Protein AF-A0A5Q2VX38-F1 (afdb_monomer_lite)

Structure (mmCIF, N/CA/C/O backbone):
data_AF-A0A5Q2VX38-F1
#
_entry.id   AF-A0A5Q2VX38-F1
#
loop_
_atom_site.group_PDB
_atom_site.id
_atom_site.type_symbol
_atom_site.label_atom_id
_atom_site.label_alt_id
_atom_site.label_comp_id
_atom_site.label_asym_id
_atom_site.label_entity_id
_atom_site.label_seq_id
_atom_site.pdbx_PDB_ins_code
_atom_site.Cartn_x
_atom_site.Cartn_y
_atom_site.Cartn_z
_atom_site.occupancy
_atom_site.B_iso_or_equiv
_atom_site.auth_seq_id
_atom_site.auth_comp_id
_atom_site.auth_asym_id
_atom_site.auth_atom_id
_atom_site.pdbx_PDB_model_num
ATOM 1 N N . MET A 1 1 ? -49.882 -18.100 49.755 1.00 46.06 1 MET A N 1
ATOM 2 C CA . MET A 1 1 ? -49.639 -18.342 48.319 1.00 46.06 1 MET A CA 1
ATOM 3 C C . MET A 1 1 ? -48.394 -17.554 47.972 1.00 46.06 1 MET A C 1
ATOM 5 O O . MET A 1 1 ? -48.404 -16.359 48.223 1.00 46.06 1 MET A O 1
ATOM 9 N N . ALA A 1 2 ? -47.308 -18.216 47.574 1.00 47.03 2 ALA A N 1
ATOM 10 C CA . ALA A 1 2 ? -46.098 -17.517 47.148 1.00 47.03 2 ALA A CA 1
ATOM 11 C C . ALA A 1 2 ? -46.371 -16.898 45.771 1.00 47.03 2 ALA A C 1
ATOM 13 O O . ALA A 1 2 ? -46.884 -17.598 44.899 1.00 47.03 2 ALA A O 1
ATOM 14 N N . GLU A 1 3 ? -46.112 -15.601 45.607 1.00 56.12 3 GLU A N 1
ATOM 15 C CA . GLU A 1 3 ? -46.089 -14.981 44.282 1.00 56.12 3 GLU A CA 1
ATOM 16 C C . GLU A 1 3 ? -44.959 -15.626 43.482 1.00 56.12 3 GLU A C 1
ATOM 18 O O . GLU A 1 3 ? -43.816 -15.694 43.935 1.00 56.12 3 GLU A O 1
ATOM 23 N N . GLU A 1 4 ? -45.305 -16.171 42.322 1.00 65.94 4 GLU A N 1
ATOM 24 C CA . GLU A 1 4 ? -44.346 -16.721 41.377 1.00 65.94 4 GLU A CA 1
ATOM 25 C C . GLU A 1 4 ? -43.552 -15.544 40.794 1.00 65.94 4 GLU A C 1
ATOM 27 O O . GLU A 1 4 ? -44.109 -14.668 40.129 1.00 65.94 4 GLU A O 1
ATOM 32 N N . VAL A 1 5 ? -42.267 -15.468 41.145 1.00 62.28 5 VAL A N 1
ATOM 33 C CA . VAL A 1 5 ? -41.360 -14.417 40.673 1.00 62.28 5 VAL A CA 1
ATOM 34 C C . VAL A 1 5 ? -41.041 -14.697 39.209 1.00 62.28 5 VAL A C 1
ATOM 36 O O . VAL A 1 5 ? -40.343 -15.661 38.886 1.00 62.28 5 VAL A O 1
ATOM 39 N N . ASP A 1 6 ? -41.587 -13.858 38.333 1.00 85.25 6 ASP A N 1
ATOM 40 C CA . ASP A 1 6 ? -41.381 -13.912 36.888 1.00 85.25 6 ASP A CA 1
ATOM 41 C C . ASP A 1 6 ? -39.951 -13.447 36.576 1.00 85.25 6 ASP A C 1
ATOM 43 O O . ASP A 1 6 ? -39.616 -12.269 36.725 1.00 85.25 6 ASP A O 1
ATOM 47 N N . HIS A 1 7 ? -39.092 -14.390 36.204 1.00 89.25 7 HIS A N 1
ATOM 48 C CA . HIS A 1 7 ? -37.698 -14.155 35.846 1.00 89.25 7 HIS A CA 1
ATOM 49 C C . HIS A 1 7 ? -37.425 -14.755 34.472 1.00 89.25 7 HIS A C 1
ATOM 51 O O . HIS A 1 7 ? -38.034 -15.751 34.090 1.00 89.25 7 HIS A O 1
ATOM 57 N N . PHE A 1 8 ? -36.482 -14.159 33.752 1.00 90.50 8 PHE A N 1
ATOM 58 C CA . PHE A 1 8 ? -35.957 -14.711 32.507 1.00 90.50 8 PHE A CA 1
ATOM 59 C C . PHE A 1 8 ? -34.434 -14.631 32.511 1.00 90.50 8 PHE A C 1
ATOM 61 O O . PHE A 1 8 ? -33.848 -13.751 33.150 1.00 90.50 8 PHE A O 1
ATOM 68 N N . ASP A 1 9 ? -33.785 -15.529 31.780 1.00 93.69 9 ASP A N 1
ATOM 69 C CA . ASP A 1 9 ? -32.334 -15.536 31.648 1.00 93.69 9 ASP A CA 1
ATOM 70 C C . ASP A 1 9 ? -31.903 -14.602 30.520 1.00 93.69 9 ASP A C 1
ATOM 72 O O . ASP A 1 9 ? -32.180 -14.829 29.342 1.00 93.69 9 ASP A O 1
ATOM 76 N N . LEU A 1 10 ? -31.170 -13.545 30.863 1.00 94.88 10 LEU A N 1
ATOM 77 C CA . LEU A 1 10 ? -30.567 -12.652 29.882 1.00 94.88 10 LEU A CA 1
ATOM 78 C C . LEU A 1 10 ? -29.141 -13.109 29.582 1.00 94.88 10 LEU A C 1
ATOM 80 O O . LEU A 1 10 ? -28.303 -13.180 30.479 1.00 94.88 10 LEU A O 1
ATOM 84 N N . GLY A 1 11 ? -28.841 -13.352 28.309 1.00 95.88 11 GLY A N 1
ATOM 85 C CA . GLY A 1 11 ? -27.494 -13.598 27.804 1.00 95.88 11 GLY A CA 1
ATOM 86 C C . GLY A 1 11 ? -26.983 -12.428 26.966 1.00 95.88 11 GLY A C 1
ATOM 87 O O . GLY A 1 11 ? -27.667 -11.958 26.063 1.00 95.88 11 GLY A O 1
ATOM 88 N N . ILE A 1 12 ? -25.755 -11.977 27.212 1.00 95.62 12 ILE A N 1
ATOM 89 C CA . ILE A 1 12 ? -25.047 -10.992 26.388 1.00 95.62 12 ILE A CA 1
ATOM 90 C C . ILE A 1 12 ? -23.713 -11.597 25.961 1.00 95.62 12 ILE A C 1
ATOM 92 O O . ILE A 1 12 ? -22.905 -11.997 26.798 1.00 95.62 12 ILE A O 1
ATOM 96 N N . THR A 1 13 ? -23.467 -11.660 24.655 1.00 96.19 13 THR A N 1
ATOM 97 C CA . THR A 1 13 ? -22.220 -12.186 24.087 1.00 96.19 13 THR A CA 1
ATOM 98 C C . THR A 1 13 ? -21.555 -11.139 23.206 1.00 96.19 13 THR A C 1
ATOM 100 O O . THR A 1 13 ? -22.083 -10.787 22.157 1.00 96.19 13 THR A O 1
ATOM 103 N N . ALA A 1 14 ? -20.371 -10.672 23.589 1.00 94.50 14 ALA A N 1
ATOM 104 C CA . ALA A 1 14 ? -19.530 -9.817 22.759 1.00 94.50 14 ALA A CA 1
ATOM 105 C C . ALA A 1 14 ? -18.495 -10.655 21.994 1.00 94.50 14 ALA A C 1
ATOM 107 O O . ALA A 1 14 ? -17.886 -11.570 22.558 1.00 94.50 14 ALA A O 1
ATOM 108 N N . ARG A 1 15 ? -18.277 -10.342 20.713 1.00 95.19 15 ARG A N 1
ATOM 109 C CA . ARG A 1 15 ? -17.316 -11.029 19.839 1.00 95.19 15 ARG A CA 1
ATOM 110 C C . ARG A 1 15 ? -16.405 -10.028 19.139 1.00 95.19 15 ARG A C 1
ATOM 112 O O . ARG A 1 15 ? -16.873 -9.020 18.607 1.00 95.19 15 ARG A O 1
ATOM 119 N N . ALA A 1 16 ? -15.118 -10.358 19.106 1.00 92.00 16 ALA A N 1
ATOM 120 C CA . ALA A 1 16 ? -14.126 -9.650 18.311 1.00 92.00 16 ALA A CA 1
ATOM 121 C C . ALA A 1 16 ? -14.224 -9.993 16.814 1.00 92.00 16 ALA A C 1
ATOM 123 O O . ALA A 1 16 ? -14.734 -11.069 16.463 1.00 92.00 16 ALA A O 1
ATOM 124 N N . PRO A 1 17 ? -13.635 -9.159 15.936 1.00 86.75 17 PRO A N 1
ATOM 125 C CA . PRO A 1 17 ? -13.378 -9.511 14.550 1.00 86.75 17 PRO A CA 1
ATOM 126 C C . PRO A 1 17 ? -12.636 -10.846 14.463 1.00 86.75 17 PRO A C 1
ATOM 128 O O . PRO A 1 17 ? -11.786 -11.162 15.300 1.00 86.75 17 PRO A O 1
ATOM 131 N N . ASN A 1 18 ? -12.979 -11.648 13.455 1.00 80.81 18 ASN A N 1
ATOM 132 C CA . ASN A 1 18 ? -12.372 -12.957 13.183 1.00 80.81 18 ASN A CA 1
ATOM 133 C C . ASN A 1 18 ? -12.461 -13.966 14.346 1.00 80.81 18 ASN A C 1
ATOM 135 O O . ASN A 1 18 ? -11.775 -14.983 14.335 1.00 80.81 18 ASN A O 1
ATOM 139 N N . GLY A 1 19 ? -13.301 -13.701 15.354 1.00 82.69 19 GLY A N 1
ATOM 140 C CA . GLY A 1 19 ? -13.456 -14.571 16.517 1.00 82.69 19 GLY A CA 1
ATOM 141 C C . GLY A 1 19 ? -12.260 -14.572 17.471 1.00 82.69 19 GLY A C 1
ATOM 142 O O . GLY A 1 19 ? -12.146 -15.505 18.260 1.00 82.69 19 GLY A O 1
ATOM 143 N N . ALA A 1 20 ? -11.394 -13.548 17.425 1.00 76.19 20 ALA A N 1
ATOM 144 C CA . ALA A 1 20 ? -10.180 -13.473 18.249 1.00 76.19 20 ALA A CA 1
ATOM 145 C C . ALA A 1 20 ? -10.456 -13.621 19.756 1.00 76.19 20 ALA A C 1
ATOM 147 O O . ALA A 1 20 ? -9.660 -14.205 20.486 1.00 76.19 20 ALA A O 1
ATOM 148 N N . TRP A 1 21 ? -11.605 -13.129 20.219 1.00 88.50 21 TRP A N 1
ATOM 149 C CA . TRP A 1 21 ? -12.127 -13.424 21.545 1.00 88.50 21 TRP A CA 1
ATOM 150 C C . TRP A 1 21 ? -13.655 -13.415 21.549 1.00 88.50 21 TRP A C 1
ATOM 152 O O . TRP A 1 21 ? -14.313 -12.833 20.677 1.00 88.50 21 TRP A O 1
ATOM 162 N N . ARG A 1 22 ? -14.215 -14.065 22.572 1.00 92.31 22 ARG A N 1
ATOM 163 C CA . ARG A 1 22 ? -15.639 -14.061 22.904 1.00 92.31 22 ARG A CA 1
ATOM 164 C C . ARG A 1 22 ? -15.788 -13.864 24.408 1.00 92.31 22 ARG A C 1
ATOM 166 O O . ARG A 1 22 ? -15.210 -14.626 25.176 1.00 92.31 22 ARG A O 1
ATOM 173 N N . ILE A 1 23 ? -16.578 -12.875 24.810 1.00 92.06 23 ILE A N 1
ATOM 174 C CA . ILE A 1 23 ? -16.955 -12.651 26.208 1.00 92.06 23 ILE A CA 1
ATOM 175 C C . ILE A 1 23 ? -18.454 -12.886 26.316 1.00 92.06 23 ILE A C 1
ATOM 177 O O . ILE A 1 23 ? -19.218 -12.329 25.532 1.00 92.06 23 ILE A O 1
ATOM 181 N N . GLN A 1 24 ? -18.866 -13.719 27.265 1.00 94.25 24 GLN A N 1
ATOM 182 C CA . GLN A 1 24 ? -20.265 -14.052 27.495 1.00 94.25 24 GLN A CA 1
ATOM 183 C C . GLN A 1 24 ? -20.610 -13.797 28.958 1.00 94.25 24 GLN A C 1
ATOM 185 O O . GLN A 1 24 ? -19.898 -14.244 29.855 1.00 94.25 24 GLN A O 1
ATOM 190 N N . VAL A 1 25 ? -21.706 -13.079 29.178 1.00 92.50 25 VAL A N 1
ATOM 191 C CA . VAL A 1 25 ? -22.299 -12.838 30.491 1.00 92.50 25 VAL A CA 1
ATOM 192 C C . VAL A 1 25 ? -23.744 -13.299 30.419 1.00 92.50 25 VAL A C 1
ATOM 194 O O . VAL A 1 25 ? -24.445 -12.966 29.466 1.00 92.50 25 VAL A O 1
ATOM 197 N N . SER A 1 26 ? -24.187 -14.069 31.403 1.00 93.94 26 SER A N 1
ATOM 198 C CA . SER A 1 26 ? -25.583 -14.474 31.516 1.00 93.94 26 SER A CA 1
ATOM 199 C C . SER A 1 26 ? -26.035 -14.462 32.964 1.00 93.94 26 SER A C 1
ATOM 201 O O . SER A 1 26 ? -25.237 -14.744 33.860 1.00 93.94 26 SER A O 1
ATOM 203 N N . GLY A 1 27 ? -27.309 -14.165 33.186 1.00 91.81 27 GLY A N 1
ATOM 204 C CA . GLY A 1 27 ? -27.914 -14.260 34.505 1.00 91.81 27 GLY A CA 1
ATOM 205 C C . GLY A 1 27 ? -29.405 -13.934 34.493 1.00 91.81 27 GLY A C 1
ATOM 206 O O . GLY A 1 27 ? -29.898 -13.360 33.515 1.00 91.81 27 GLY A O 1
ATOM 207 N N . PRO A 1 28 ? -30.103 -14.271 35.587 1.00 93.31 28 PRO A N 1
ATOM 208 C CA . PRO A 1 28 ? -31.524 -14.008 35.711 1.00 93.31 28 PRO A CA 1
ATOM 209 C C . PRO A 1 28 ? -31.776 -12.502 35.834 1.00 93.31 28 PRO A C 1
ATOM 211 O O . PRO A 1 28 ? -31.088 -11.798 36.580 1.00 93.31 28 PRO A O 1
ATOM 214 N N . ILE A 1 29 ? -32.785 -12.013 35.118 1.00 91.38 29 ILE A N 1
ATOM 215 C CA . ILE A 1 29 ? -33.336 -10.666 35.259 1.00 91.38 29 ILE A CA 1
ATOM 216 C C . ILE A 1 29 ? -34.711 -10.789 35.904 1.00 91.38 29 ILE A C 1
ATOM 218 O O . ILE A 1 29 ? -35.559 -11.559 35.452 1.00 91.38 29 ILE A O 1
ATOM 222 N N . ASP A 1 30 ? -34.930 -9.990 36.942 1.00 87.94 30 ASP A N 1
ATOM 223 C CA . ASP A 1 30 ? -36.244 -9.829 37.547 1.00 87.94 30 ASP A CA 1
ATOM 224 C C . ASP A 1 30 ? -37.151 -9.007 36.614 1.00 87.94 30 ASP A C 1
ATOM 226 O O . ASP A 1 30 ? -36.821 -7.875 36.242 1.00 87.94 30 ASP A O 1
ATOM 230 N N . ALA A 1 31 ? -38.289 -9.578 36.216 1.00 82.75 31 ALA A N 1
ATOM 231 C CA . ALA A 1 31 ? -39.276 -8.891 35.392 1.00 82.75 31 ALA A CA 1
ATOM 232 C C . ALA A 1 31 ? -40.268 -8.044 36.215 1.00 82.75 31 ALA A C 1
ATOM 234 O O . ALA A 1 31 ? -41.139 -7.376 35.635 1.00 82.75 31 ALA A O 1
ATOM 235 N N . HIS A 1 32 ? -40.161 -8.034 37.550 1.00 78.88 32 HIS A N 1
ATOM 236 C CA . HIS A 1 32 ? -40.998 -7.214 38.418 1.00 78.88 32 HIS A CA 1
ATOM 237 C C . HIS A 1 32 ? -40.821 -5.717 38.113 1.00 78.88 32 HIS A C 1
ATOM 239 O O . HIS A 1 32 ? -39.723 -5.170 38.058 1.00 78.88 32 HIS A O 1
ATOM 245 N N . GLY A 1 33 ? -41.945 -5.029 37.888 1.00 72.56 33 GLY A N 1
ATOM 246 C CA . GLY A 1 33 ? -41.966 -3.611 37.508 1.00 72.56 33 GLY A CA 1
ATOM 24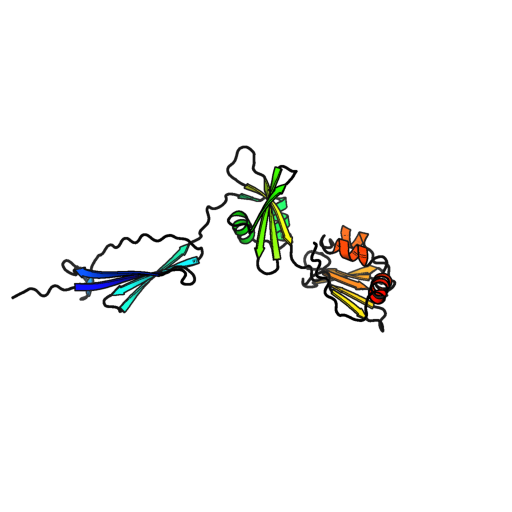7 C C . GLY A 1 33 ? -41.887 -3.343 36.000 1.00 72.56 33 GLY A C 1
ATOM 248 O O . GLY A 1 33 ? -41.939 -2.180 35.591 1.00 72.56 33 GLY A O 1
ATOM 249 N N . GLY A 1 34 ? -41.825 -4.386 35.164 1.00 77.50 34 GLY A N 1
ATOM 250 C CA . GLY A 1 34 ? -41.951 -4.251 33.714 1.00 77.50 34 GLY A CA 1
ATOM 251 C C . GLY A 1 34 ? -43.290 -3.625 33.308 1.00 77.50 34 GLY A C 1
ATOM 252 O O . GLY A 1 34 ? -44.352 -3.981 33.824 1.00 77.50 34 GLY A O 1
ATOM 253 N N . ARG A 1 35 ? -43.261 -2.682 32.363 1.00 78.25 35 ARG A N 1
ATOM 254 C CA . ARG A 1 35 ? -44.485 -2.069 31.827 1.00 78.25 35 ARG A CA 1
ATOM 255 C C . ARG A 1 35 ? -45.078 -2.966 30.754 1.00 78.25 35 ARG A C 1
ATOM 257 O O . ARG A 1 35 ? -44.370 -3.410 29.856 1.00 78.25 35 ARG A O 1
ATOM 264 N N . VAL A 1 36 ? -46.381 -3.206 30.823 1.00 80.44 36 VAL A N 1
ATOM 265 C CA . VAL A 1 36 ? -47.087 -3.968 29.791 1.00 80.44 36 VAL A CA 1
ATOM 266 C C . VAL A 1 36 ? -47.435 -3.039 28.628 1.00 80.44 36 VAL A C 1
ATOM 268 O O . VAL A 1 36 ? -48.072 -2.008 28.829 1.00 80.44 36 VAL A O 1
ATOM 271 N N . TYR A 1 37 ? -47.023 -3.417 27.422 1.00 75.94 37 TYR A N 1
ATOM 272 C CA . TYR A 1 37 ? -47.337 -2.750 26.160 1.00 75.94 37 TYR A CA 1
ATOM 273 C C . TYR A 1 37 ? -47.820 -3.810 25.166 1.00 75.94 37 TYR A C 1
ATOM 275 O O . TYR A 1 37 ? -47.125 -4.798 24.942 1.00 75.94 37 TYR A O 1
ATOM 283 N N . ASP A 1 38 ? -49.018 -3.640 24.602 1.00 82.94 38 ASP A N 1
ATOM 284 C CA . ASP A 1 38 ? -49.622 -4.566 23.625 1.00 82.94 38 ASP A CA 1
ATOM 285 C C . ASP A 1 38 ? -49.600 -6.047 24.054 1.00 82.94 38 ASP A C 1
ATOM 287 O O . ASP A 1 38 ? -49.275 -6.947 23.281 1.00 82.94 38 ASP A O 1
ATOM 291 N N . GLY A 1 39 ? -49.904 -6.309 25.330 1.00 84.19 39 GLY A N 1
ATOM 292 C CA . GLY A 1 39 ? -49.909 -7.665 25.893 1.00 84.19 39 GLY A CA 1
ATOM 293 C C . GLY A 1 39 ? -48.519 -8.283 26.092 1.00 84.19 39 GLY A C 1
ATOM 294 O O . GLY A 1 39 ? -48.425 -9.429 26.519 1.00 84.19 39 GLY A O 1
ATOM 295 N N . ARG A 1 40 ? -47.439 -7.537 25.827 1.00 78.81 40 ARG A N 1
ATOM 296 C CA . ARG A 1 40 ? -46.053 -7.934 26.104 1.00 78.81 40 ARG A CA 1
ATOM 297 C C . ARG A 1 40 ? -45.510 -7.154 27.295 1.00 78.81 40 ARG A C 1
ATOM 299 O O . ARG A 1 40 ? -45.794 -5.968 27.454 1.00 78.81 40 ARG A O 1
ATOM 306 N N . ARG A 1 41 ? -44.711 -7.803 28.141 1.00 80.81 41 ARG A N 1
ATOM 307 C CA . ARG A 1 41 ? -44.037 -7.148 29.269 1.00 80.81 41 ARG A CA 1
ATOM 308 C C . ARG A 1 41 ? -42.697 -6.584 28.794 1.00 80.81 41 ARG A C 1
ATOM 310 O O . ARG A 1 41 ? -41.827 -7.324 28.356 1.00 80.81 41 ARG A O 1
ATOM 317 N N . GLY A 1 42 ? -42.550 -5.265 28.852 1.00 82.88 42 GLY A N 1
ATOM 318 C CA . GLY A 1 42 ? -41.301 -4.567 28.578 1.00 82.88 42 GLY A CA 1
ATOM 319 C C . GLY A 1 42 ? -40.500 -4.392 29.861 1.00 82.88 42 GLY A C 1
ATOM 320 O O . GLY A 1 42 ? -40.956 -3.721 30.789 1.00 82.88 42 GLY A O 1
ATOM 321 N N . VAL A 1 43 ? -39.304 -4.970 29.901 1.00 85.56 43 VAL A N 1
ATOM 322 C CA . VAL A 1 43 ? -38.360 -4.835 31.016 1.00 85.56 43 VAL A CA 1
ATOM 323 C C . VAL A 1 43 ? -37.191 -3.973 30.559 1.00 85.56 43 VAL A C 1
ATOM 325 O O . VAL A 1 43 ? -36.599 -4.217 29.507 1.00 85.56 43 VAL A O 1
ATOM 328 N N . LEU A 1 44 ? -36.882 -2.935 31.336 1.00 86.06 44 LEU A N 1
ATOM 329 C CA . LEU A 1 44 ? -35.706 -2.104 31.117 1.00 86.06 44 LEU A CA 1
ATOM 330 C C . LEU A 1 44 ? -34.575 -2.641 31.989 1.00 86.06 44 LEU A C 1
ATOM 332 O O . LEU A 1 44 ? -34.712 -2.701 33.206 1.00 86.06 44 LEU A O 1
ATOM 336 N N . PHE A 1 45 ? -33.456 -2.985 31.368 1.00 86.44 45 PHE A N 1
ATOM 337 C CA . PHE A 1 45 ? -32.248 -3.400 32.068 1.00 86.44 45 PHE A CA 1
ATOM 338 C C . PHE A 1 45 ? -31.059 -2.558 31.604 1.00 86.44 45 PHE A C 1
ATOM 340 O O . PHE A 1 45 ? -31.075 -1.969 30.520 1.00 86.44 45 PHE A O 1
ATOM 347 N N . ALA A 1 46 ? -30.015 -2.521 32.426 1.00 85.94 46 ALA A N 1
ATOM 348 C CA . ALA A 1 46 ? -28.728 -1.947 32.072 1.00 85.94 46 ALA A CA 1
ATOM 349 C C . ALA A 1 46 ? -27.639 -2.977 32.367 1.00 85.94 46 ALA A C 1
ATOM 351 O O . ALA A 1 46 ? -27.582 -3.535 33.460 1.00 85.94 46 ALA A O 1
ATOM 352 N N . ALA A 1 47 ? -26.776 -3.219 31.388 1.00 83.81 47 ALA A N 1
ATOM 353 C CA . ALA A 1 47 ? -25.603 -4.061 31.540 1.00 83.81 47 ALA A CA 1
ATOM 354 C C . ALA A 1 47 ? -24.381 -3.267 31.084 1.00 83.81 47 ALA A C 1
ATOM 356 O O . ALA A 1 47 ? -24.402 -2.638 30.025 1.00 83.81 47 ALA A O 1
ATOM 357 N N . GLN A 1 48 ? -23.322 -3.297 31.888 1.00 86.62 48 GLN A N 1
ATOM 358 C CA . GLN A 1 48 ? -22.052 -2.672 31.552 1.00 86.62 48 GLN A CA 1
ATOM 359 C C . GLN A 1 48 ? -21.022 -3.765 31.284 1.00 86.62 48 GLN A C 1
ATOM 361 O O . GLN A 1 48 ? -20.760 -4.606 32.141 1.00 86.62 48 GLN A O 1
ATOM 366 N N . LEU A 1 49 ? -20.435 -3.736 30.090 1.00 84.25 49 LEU A N 1
ATOM 367 C CA . LEU A 1 49 ? -19.367 -4.640 29.690 1.00 84.25 49 LEU A CA 1
ATOM 368 C C . LEU A 1 49 ? -18.150 -3.817 29.274 1.00 84.25 49 LEU A C 1
ATOM 370 O O . LEU A 1 49 ? -18.252 -2.951 28.407 1.00 84.25 49 LEU A O 1
ATOM 374 N N . SER A 1 50 ? -17.001 -4.112 29.873 1.00 85.19 50 SER A N 1
ATOM 375 C CA . SER A 1 50 ? -15.719 -3.530 29.476 1.00 85.19 50 SER A CA 1
ATOM 376 C C . SER A 1 50 ? -14.984 -4.521 28.586 1.00 85.19 50 SER A C 1
ATOM 378 O O . SER A 1 50 ? -14.653 -5.621 29.026 1.00 85.19 50 SER A O 1
ATOM 380 N N . VAL A 1 51 ? -14.732 -4.137 27.336 1.00 84.56 51 VAL A N 1
ATOM 381 C CA . VAL A 1 51 ? -13.993 -4.957 26.370 1.00 84.56 51 VAL A CA 1
ATOM 382 C C . VAL A 1 51 ? -12.781 -4.194 25.855 1.00 84.56 51 VAL A C 1
ATOM 384 O O . VAL A 1 51 ? -12.871 -3.010 25.533 1.00 84.56 51 VAL A O 1
ATOM 387 N N . SER A 1 52 ? -11.638 -4.870 25.772 1.00 80.31 52 SER A N 1
ATOM 388 C CA . SER A 1 52 ? -10.449 -4.308 25.137 1.00 80.31 52 SER A CA 1
ATOM 389 C C . SER A 1 52 ? -10.587 -4.427 23.623 1.00 80.31 52 SER A C 1
ATOM 391 O O . SER A 1 52 ? -10.678 -5.525 23.073 1.00 80.31 52 SER A O 1
ATOM 393 N N . LEU A 1 53 ? -10.601 -3.283 22.950 1.00 84.19 53 LEU A N 1
ATOM 394 C CA . LEU A 1 53 ? -10.638 -3.199 21.498 1.00 84.19 53 LEU A CA 1
ATOM 395 C C . LEU A 1 53 ? -9.214 -3.350 20.956 1.00 84.19 53 LEU A C 1
ATOM 397 O O . LEU A 1 53 ? -8.466 -2.382 20.881 1.00 84.19 53 LEU A O 1
ATOM 401 N N . THR A 1 54 ? -8.816 -4.585 20.658 1.00 78.00 54 THR A N 1
ATOM 402 C CA . THR A 1 54 ? -7.423 -4.938 20.323 1.00 78.00 54 THR A CA 1
ATOM 403 C C . THR A 1 54 ? -7.173 -5.156 18.834 1.00 78.00 54 THR A C 1
ATOM 405 O O . THR A 1 54 ? -6.025 -5.317 18.431 1.00 78.00 54 THR A O 1
ATOM 408 N N . ALA A 1 55 ? -8.225 -5.177 18.018 1.00 75.69 55 ALA A N 1
ATOM 409 C CA . ALA A 1 55 ? -8.128 -5.365 16.576 1.00 75.69 55 ALA A CA 1
ATOM 410 C C . ALA A 1 55 ? -9.104 -4.459 15.822 1.00 75.69 55 ALA A C 1
ATOM 412 O O . ALA A 1 55 ? -10.232 -4.251 16.274 1.00 75.69 55 ALA A O 1
ATOM 413 N N . THR A 1 56 ? -8.693 -3.992 14.646 1.00 81.75 56 THR A N 1
ATOM 414 C CA . THR A 1 56 ? -9.577 -3.344 13.673 1.00 81.75 56 THR A CA 1
ATOM 415 C C . THR A 1 56 ? -10.561 -4.360 13.089 1.00 81.75 56 THR A C 1
ATOM 417 O O . THR A 1 56 ? -10.190 -5.496 12.789 1.00 81.75 56 THR A O 1
ATOM 420 N N . GLY A 1 57 ? -11.813 -3.948 12.903 1.00 83.94 57 GLY A N 1
ATOM 421 C CA . GLY A 1 57 ? -12.844 -4.721 12.216 1.00 83.94 57 GLY A CA 1
ATOM 422 C C . GLY A 1 57 ? -14.222 -4.619 12.866 1.00 83.94 57 GLY A C 1
ATOM 423 O O . GLY A 1 57 ? -14.463 -3.802 13.755 1.00 83.94 57 GLY A O 1
ATOM 424 N N . LEU A 1 58 ? -15.138 -5.475 12.412 1.00 88.38 58 LEU A N 1
ATOM 425 C CA . LEU A 1 58 ? -16.523 -5.513 12.876 1.00 88.38 58 LEU A CA 1
ATOM 426 C C . LEU A 1 58 ? -16.663 -6.312 14.181 1.00 88.38 58 LEU A C 1
ATOM 428 O O . LEU A 1 58 ? -16.467 -7.528 14.194 1.00 88.38 58 LEU A O 1
ATOM 432 N N . TYR A 1 59 ? -17.057 -5.635 15.256 1.00 93.44 59 TYR A N 1
ATOM 433 C CA . TYR A 1 59 ? -17.428 -6.245 16.532 1.00 93.44 59 TYR A CA 1
ATOM 434 C C . TYR A 1 59 ? -18.935 -6.477 16.583 1.00 93.44 59 TYR A C 1
ATOM 436 O O . TYR A 1 59 ? -19.723 -5.709 16.017 1.00 93.44 59 TYR A O 1
ATOM 444 N N . THR A 1 60 ? -19.347 -7.528 17.292 1.00 95.50 60 THR A N 1
ATOM 445 C CA . THR A 1 60 ? -20.766 -7.835 17.507 1.00 95.50 60 THR A CA 1
ATOM 446 C C . THR A 1 60 ? -21.073 -8.019 18.986 1.00 95.50 60 THR A C 1
ATOM 448 O O . THR A 1 60 ? -20.290 -8.617 19.722 1.00 95.50 60 THR A O 1
ATOM 451 N N . VAL A 1 61 ? -22.230 -7.523 19.419 1.00 95.19 61 VAL A N 1
ATOM 452 C CA . VAL A 1 61 ? -22.819 -7.787 20.735 1.00 95.19 61 VAL A CA 1
ATOM 453 C C . VAL A 1 61 ? -24.181 -8.423 20.510 1.00 95.19 61 VAL A C 1
ATOM 455 O O . VAL A 1 61 ? -25.120 -7.768 20.060 1.00 95.19 61 VAL A O 1
ATOM 458 N N . ASP A 1 62 ? -24.261 -9.715 20.788 1.00 96.06 62 ASP A N 1
ATOM 459 C CA . ASP A 1 62 ? -25.470 -10.521 20.709 1.00 96.06 62 ASP A CA 1
ATOM 460 C C . ASP A 1 62 ? -26.205 -10.490 22.049 1.00 96.06 62 ASP A C 1
ATOM 462 O O . ASP A 1 62 ? -25.585 -10.606 23.107 1.00 96.06 62 ASP A O 1
ATOM 466 N N . VAL A 1 63 ? -27.525 -10.360 21.996 1.00 95.12 63 VAL A N 1
ATOM 467 C CA . VAL A 1 63 ? -28.427 -10.417 23.145 1.00 95.12 63 VAL A CA 1
ATOM 468 C C . VAL A 1 63 ? -29.352 -11.611 22.957 1.00 95.12 63 VAL A C 1
ATOM 470 O O . VAL A 1 63 ? -29.941 -11.778 21.886 1.00 95.12 63 VAL A O 1
ATOM 473 N N . ALA A 1 64 ? -29.476 -12.421 24.001 1.00 96.06 64 ALA A N 1
ATOM 474 C CA . ALA A 1 64 ? -30.353 -13.573 24.072 1.00 96.06 64 ALA A CA 1
ATOM 475 C C . ALA A 1 64 ? -31.253 -13.497 25.311 1.00 96.06 64 ALA A C 1
ATOM 477 O O . ALA A 1 64 ? -30.830 -12.979 26.343 1.00 96.06 64 ALA A O 1
ATOM 478 N N . VAL A 1 65 ? -32.472 -14.015 25.202 1.00 93.62 65 VAL A N 1
ATOM 479 C CA . VAL A 1 65 ? -33.441 -14.154 26.297 1.00 93.62 65 VAL A CA 1
ATOM 480 C C . VAL A 1 65 ? -33.861 -15.617 26.342 1.00 93.62 65 VAL A C 1
ATOM 482 O O . VAL A 1 65 ? -34.212 -16.173 25.307 1.00 93.62 65 VAL A O 1
ATOM 485 N N . ASP A 1 66 ? -33.731 -16.256 27.503 1.00 93.94 66 ASP A N 1
ATOM 486 C CA . ASP A 1 66 ? -34.002 -17.686 27.719 1.00 93.94 66 ASP A CA 1
ATOM 487 C C . ASP A 1 66 ? -33.275 -18.597 26.713 1.00 93.94 66 ASP A C 1
ATOM 489 O O . ASP A 1 66 ? -33.783 -19.609 26.232 1.00 93.94 66 ASP A O 1
ATOM 493 N N . GLY A 1 67 ? -32.047 -18.206 26.359 1.00 93.12 67 GLY A N 1
ATOM 494 C CA . GLY A 1 67 ? -31.206 -18.907 25.387 1.00 93.12 67 GLY A CA 1
ATOM 495 C C . GLY A 1 67 ? -31.535 -18.625 23.915 1.00 93.12 67 GLY A C 1
ATOM 496 O O . GLY A 1 67 ? -30.760 -19.026 23.045 1.00 93.12 67 GLY A O 1
ATOM 497 N N . GLU A 1 68 ? -32.611 -17.898 23.612 1.00 95.81 68 GLU A N 1
ATOM 498 C CA . GLU A 1 68 ? -32.982 -17.516 22.249 1.00 95.81 68 GLU A CA 1
ATOM 499 C C . GLU A 1 68 ? -32.351 -16.174 21.859 1.00 95.81 68 GLU A C 1
ATOM 501 O O . GLU A 1 68 ? -32.439 -15.192 22.592 1.00 95.81 68 GLU A O 1
ATOM 506 N N . HIS A 1 69 ? -31.703 -16.102 20.691 1.00 95.81 69 HIS A N 1
ATOM 507 C CA . HIS A 1 69 ? -31.133 -14.851 20.180 1.00 95.81 69 HIS A CA 1
ATOM 508 C C . HIS A 1 69 ? -32.241 -13.875 19.786 1.00 95.81 69 HIS A C 1
ATOM 510 O O . HIS A 1 69 ? -33.064 -14.178 18.927 1.00 95.81 69 HIS A O 1
ATOM 516 N N . VAL A 1 70 ? -32.224 -12.681 20.375 1.00 95.62 70 VAL A N 1
ATOM 517 C CA . VAL A 1 70 ? -33.248 -11.657 20.126 1.00 95.62 70 VAL A CA 1
ATOM 518 C C . VAL A 1 70 ? -32.701 -10.437 19.393 1.00 95.62 70 VAL A C 1
ATOM 520 O O . VAL A 1 70 ? -33.457 -9.726 18.727 1.00 95.62 70 VAL A O 1
ATOM 523 N N . ARG A 1 71 ? -31.398 -10.140 19.513 1.00 94.44 71 ARG A N 1
ATOM 524 C CA . ARG A 1 71 ? -30.804 -8.952 18.884 1.00 94.44 71 ARG A CA 1
ATOM 525 C C . ARG A 1 71 ? -29.297 -9.063 18.707 1.00 94.44 71 ARG A C 1
ATOM 527 O O . ARG A 1 71 ? -28.606 -9.617 19.548 1.00 94.44 71 ARG A O 1
ATOM 534 N N . ALA A 1 72 ? -28.783 -8.422 17.659 1.00 94.75 72 ALA A N 1
ATOM 535 C CA . ALA A 1 72 ? -27.360 -8.145 17.496 1.00 94.75 72 ALA A CA 1
ATOM 536 C C . ALA A 1 72 ? -27.124 -6.638 17.316 1.00 94.75 72 ALA A C 1
ATOM 538 O O . ALA A 1 72 ? -27.789 -5.986 16.509 1.00 94.75 72 ALA A O 1
ATOM 539 N N . LEU A 1 73 ? -26.157 -6.094 18.049 1.00 94.38 73 LEU A N 1
ATOM 540 C CA . LEU A 1 73 ? -25.583 -4.770 17.825 1.00 94.38 73 LEU A CA 1
ATOM 541 C C . LEU A 1 73 ? -24.231 -4.958 17.144 1.00 94.38 73 LEU A C 1
ATOM 543 O O . LEU A 1 73 ? -23.440 -5.801 17.561 1.00 94.38 73 LEU A O 1
ATOM 547 N N . LYS A 1 74 ? -23.964 -4.191 16.091 1.00 94.25 74 LYS A N 1
ATOM 548 C CA . LYS A 1 74 ? -22.714 -4.275 15.335 1.00 94.25 74 LYS A CA 1
ATOM 549 C C . LYS A 1 74 ? -22.077 -2.901 15.279 1.00 94.25 74 LYS A C 1
ATOM 551 O O . LYS A 1 74 ? -22.778 -1.922 15.031 1.00 94.25 74 LYS A O 1
ATOM 556 N N . PHE A 1 75 ? -20.775 -2.838 15.498 1.00 88.81 75 PHE A N 1
ATOM 557 C CA . PHE A 1 75 ? -20.013 -1.608 15.342 1.00 88.81 75 PHE A CA 1
ATOM 558 C C . PHE A 1 75 ? -18.628 -1.929 14.802 1.00 88.81 75 PHE A C 1
ATOM 560 O O . PHE A 1 75 ? -18.031 -2.955 15.129 1.00 88.81 75 PHE A O 1
ATOM 567 N N . GLU A 1 76 ? -18.145 -1.062 13.927 1.00 85.19 76 GLU A N 1
ATOM 568 C CA . GLU A 1 76 ? -16.810 -1.167 13.366 1.00 85.19 76 GLU A CA 1
ATOM 569 C C . GLU A 1 76 ? -15.837 -0.390 14.246 1.00 85.19 76 GLU A C 1
ATOM 571 O O . GLU A 1 76 ? -16.121 0.728 14.680 1.00 85.19 76 GLU A O 1
ATOM 576 N N . VAL A 1 77 ? -14.701 -1.007 14.541 1.00 82.31 77 VAL A N 1
ATOM 577 C CA . VAL A 1 77 ? -13.624 -0.394 15.309 1.00 82.31 77 VAL A CA 1
ATOM 578 C C . VAL A 1 77 ? -12.412 -0.287 14.413 1.00 82.31 77 VAL A C 1
ATOM 580 O O . VAL A 1 77 ? -12.040 -1.251 13.749 1.00 82.31 77 VAL A O 1
ATOM 583 N N . VAL A 1 78 ? -11.759 0.866 14.460 1.00 78.56 78 VAL A N 1
ATOM 584 C CA . VAL A 1 78 ? -10.443 1.077 13.868 1.00 78.56 78 VAL A CA 1
ATOM 585 C C . VAL A 1 78 ? -9.474 1.285 15.023 1.00 78.56 78 VAL A C 1
ATOM 587 O O . VAL A 1 78 ? -9.563 2.282 15.737 1.00 78.56 78 VAL A O 1
ATOM 590 N N . THR A 1 79 ? -8.609 0.303 15.273 1.00 65.25 79 THR A N 1
ATOM 591 C CA . THR A 1 79 ? -7.587 0.395 16.318 1.00 65.25 79 THR A CA 1
ATOM 592 C C . THR A 1 79 ? -6.325 0.993 15.717 1.00 65.25 79 THR A C 1
ATOM 594 O O . THR A 1 79 ? -5.576 0.302 15.033 1.00 65.25 79 THR A O 1
ATOM 597 N N . GLY A 1 80 ? -6.113 2.272 15.992 1.00 56.44 80 GLY A N 1
ATOM 598 C CA . GLY A 1 80 ? -4.882 3.006 15.749 1.00 56.44 80 GLY A CA 1
ATOM 599 C C . GLY A 1 80 ? -4.955 4.291 16.563 1.00 56.44 80 GLY A C 1
ATOM 600 O O . GLY A 1 80 ? -5.977 4.982 16.538 1.00 56.44 80 GLY A O 1
ATOM 601 N N . GLU A 1 81 ? -3.903 4.635 17.310 1.00 55.50 81 GLU A N 1
ATOM 602 C CA . GLU A 1 81 ? -3.641 6.061 17.491 1.00 55.50 81 GLU A CA 1
ATOM 603 C C . GLU A 1 81 ? -3.523 6.587 16.069 1.00 55.50 81 GLU A C 1
ATOM 605 O O . GLU A 1 81 ? -2.594 6.187 15.375 1.00 55.50 81 GLU A O 1
ATOM 610 N N . ASN A 1 82 ? -4.504 7.365 15.599 1.00 59.34 82 ASN A N 1
ATOM 611 C CA . ASN A 1 82 ? -4.417 7.980 14.282 1.00 59.34 82 ASN A CA 1
ATOM 612 C C . ASN A 1 82 ? -3.112 8.763 14.277 1.00 59.34 82 ASN A C 1
ATOM 614 O O . ASN A 1 82 ? -3.050 9.864 14.835 1.00 59.34 82 ASN A O 1
ATOM 618 N N . VAL A 1 83 ? -2.067 8.175 13.697 1.00 67.00 83 VAL A N 1
ATOM 619 C CA . VAL A 1 83 ? -0.794 8.841 13.520 1.00 67.00 83 VAL A CA 1
ATOM 620 C C . VAL A 1 83 ? -1.152 10.043 12.674 1.00 67.00 83 VAL A C 1
ATOM 622 O O . VAL A 1 83 ? -1.510 9.907 11.507 1.00 67.00 83 VAL A O 1
ATOM 625 N N . ARG A 1 84 ? -1.184 11.233 13.276 1.00 79.69 84 ARG A N 1
ATOM 626 C CA . ARG A 1 84 ? -1.559 12.424 12.527 1.00 79.69 84 ARG A CA 1
ATOM 627 C C . ARG A 1 84 ? -0.429 12.677 11.555 1.00 79.69 84 ARG A C 1
ATOM 629 O O . ARG A 1 84 ? 0.693 12.972 11.962 1.00 79.69 84 ARG A O 1
ATOM 636 N N . TYR A 1 85 ? -0.724 12.565 10.271 1.00 87.06 85 TYR A N 1
ATOM 637 C CA . TYR A 1 85 ? 0.226 12.898 9.230 1.00 87.06 85 TYR A CA 1
ATOM 638 C C . TYR A 1 85 ? -0.387 13.855 8.219 1.00 87.06 85 TYR A C 1
ATOM 640 O O . TYR A 1 85 ? -1.602 13.967 8.073 1.00 87.06 85 TYR A O 1
ATOM 648 N N . ARG A 1 86 ? 0.485 14.579 7.524 1.00 90.62 86 ARG A N 1
ATOM 649 C CA . ARG A 1 86 ? 0.136 15.323 6.318 1.00 90.62 86 ARG A CA 1
ATOM 650 C C . ARG A 1 86 ? 0.985 14.823 5.167 1.00 90.62 86 ARG A C 1
ATOM 652 O O . ARG A 1 86 ? 2.180 14.566 5.331 1.00 90.62 86 ARG A O 1
ATOM 659 N N . LEU A 1 87 ? 0.378 14.741 3.997 1.00 89.81 87 LEU A N 1
ATOM 660 C CA . LEU A 1 87 ? 1.070 14.398 2.766 1.00 89.81 87 LEU A CA 1
ATOM 661 C C . LEU A 1 87 ? 1.667 15.672 2.158 1.00 89.81 87 LEU A C 1
ATOM 663 O O . LEU A 1 87 ? 1.011 16.714 2.082 1.00 89.81 87 LEU A O 1
ATOM 667 N N . THR A 1 88 ? 2.928 15.619 1.738 1.00 91.25 88 THR A N 1
ATOM 668 C CA . THR A 1 88 ? 3.466 16.652 0.843 1.00 91.25 88 THR A CA 1
ATOM 669 C C . THR A 1 88 ? 2.832 16.524 -0.543 1.00 91.25 88 THR A C 1
ATOM 671 O O . THR A 1 88 ? 2.320 15.466 -0.909 1.00 91.25 88 THR A O 1
ATOM 674 N N . ARG A 1 89 ? 2.911 17.584 -1.359 1.00 86.19 89 ARG A N 1
ATOM 675 C CA . ARG A 1 89 ? 2.494 17.519 -2.769 1.00 86.19 89 ARG A CA 1
ATOM 676 C C . ARG A 1 89 ? 3.204 16.382 -3.515 1.00 86.19 89 ARG A C 1
ATOM 678 O O . ARG A 1 89 ? 2.554 15.628 -4.225 1.00 86.19 89 ARG A O 1
ATOM 685 N N . HIS A 1 90 ? 4.507 16.221 -3.282 1.00 84.44 90 HIS A N 1
ATOM 686 C CA . HIS A 1 90 ? 5.284 15.142 -3.885 1.00 84.44 90 HIS A CA 1
ATOM 687 C C . HIS A 1 90 ? 4.787 13.754 -3.453 1.00 84.44 90 HIS A C 1
ATOM 689 O O . HIS A 1 90 ? 4.654 12.863 -4.288 1.00 84.44 90 HIS A O 1
ATOM 695 N N . ALA A 1 91 ? 4.470 13.566 -2.168 1.00 84.38 91 ALA A N 1
ATOM 696 C CA . ALA A 1 91 ? 3.904 12.311 -1.682 1.00 84.38 91 ALA A CA 1
ATOM 697 C C . ALA A 1 91 ? 2.550 11.997 -2.333 1.00 84.38 91 ALA A C 1
ATOM 699 O O . ALA A 1 91 ? 2.361 10.869 -2.776 1.00 84.38 91 ALA A O 1
ATOM 700 N N . LEU A 1 92 ? 1.652 12.982 -2.458 1.00 81.19 92 LEU A N 1
ATOM 701 C CA . LEU A 1 92 ? 0.362 12.818 -3.146 1.00 81.19 92 LEU A CA 1
ATOM 702 C C . LEU A 1 92 ? 0.542 12.406 -4.612 1.00 81.19 92 LEU A C 1
ATOM 704 O O . LEU A 1 92 ? -0.058 11.430 -5.057 1.00 81.19 92 LEU A O 1
ATOM 708 N N . GLU A 1 93 ? 1.415 13.100 -5.343 1.00 71.31 93 GLU A N 1
ATOM 709 C CA . GLU A 1 93 ? 1.734 12.778 -6.738 1.00 71.31 93 GLU A CA 1
ATOM 710 C C . GLU A 1 93 ? 2.285 11.345 -6.862 1.00 71.31 93 GLU A C 1
ATOM 712 O O . GLU A 1 93 ? 1.852 10.576 -7.720 1.00 71.31 93 GLU A O 1
ATOM 717 N N . ARG A 1 94 ? 3.197 10.937 -5.968 1.00 75.69 94 ARG A N 1
ATOM 718 C CA . ARG A 1 94 ? 3.736 9.566 -5.930 1.00 75.69 94 ARG A CA 1
ATOM 719 C C . ARG A 1 94 ? 2.685 8.524 -5.569 1.00 75.69 94 ARG A C 1
ATOM 721 O O . ARG A 1 94 ? 2.735 7.431 -6.125 1.00 75.69 94 ARG A O 1
ATOM 728 N N . MET A 1 95 ? 1.770 8.840 -4.656 1.00 84.25 95 MET A N 1
ATOM 729 C CA . MET A 1 95 ? 0.671 7.951 -4.286 1.00 84.25 95 MET A CA 1
ATOM 730 C C . MET A 1 95 ? -0.240 7.685 -5.479 1.00 84.25 95 MET A C 1
ATOM 732 O O . MET A 1 95 ? -0.523 6.524 -5.763 1.00 84.25 95 MET A O 1
ATOM 736 N N . MET A 1 96 ? -0.615 8.735 -6.218 1.00 71.06 96 MET A N 1
ATOM 737 C CA . MET A 1 96 ? -1.409 8.614 -7.444 1.00 71.06 96 MET A CA 1
ATOM 738 C C . MET A 1 96 ? -0.686 7.777 -8.504 1.00 71.06 96 MET A C 1
ATOM 740 O O . MET A 1 96 ? -1.235 6.784 -8.967 1.00 71.06 96 MET A O 1
ATOM 744 N N . MET A 1 97 ? 0.568 8.118 -8.822 1.00 60.09 97 MET A N 1
ATOM 745 C CA . MET A 1 97 ? 1.364 7.411 -9.837 1.00 60.09 97 MET A CA 1
ATOM 746 C C . MET A 1 97 ? 1.599 5.928 -9.522 1.00 60.09 97 MET A C 1
ATOM 748 O O . MET A 1 97 ? 1.880 5.147 -10.421 1.00 60.09 97 MET A O 1
ATOM 752 N N . ARG A 1 98 ? 1.576 5.540 -8.243 1.00 76.12 98 ARG A N 1
ATOM 753 C CA . ARG A 1 98 ? 1.940 4.185 -7.793 1.00 76.12 98 ARG A CA 1
ATOM 754 C C . ARG A 1 98 ? 0.759 3.415 -7.216 1.00 76.12 98 ARG A C 1
ATOM 756 O O . ARG A 1 98 ? 0.972 2.378 -6.586 1.00 76.12 98 ARG A O 1
ATOM 763 N N . SER A 1 99 ? -0.450 3.959 -7.362 1.00 77.62 99 SER A N 1
ATOM 764 C CA . SER A 1 99 ? -1.685 3.411 -6.793 1.00 77.62 99 SER A CA 1
ATOM 765 C C . SER A 1 99 ? -1.539 3.057 -5.304 1.00 77.62 99 SER A C 1
ATOM 767 O O . SER A 1 99 ? -2.008 2.019 -4.838 1.00 77.62 99 SER A O 1
ATOM 769 N N . VAL A 1 100 ? -0.832 3.899 -4.543 1.00 80.88 100 VAL A N 1
ATOM 770 C CA . VAL A 1 100 ? -0.694 3.749 -3.088 1.00 80.88 100 VAL A CA 1
ATOM 771 C C . VAL A 1 100 ? -1.892 4.429 -2.437 1.00 80.88 100 VAL A C 1
ATOM 773 O O . VAL A 1 100 ? -2.066 5.640 -2.567 1.00 80.88 100 VAL A O 1
ATOM 776 N N . SER A 1 101 ? -2.710 3.664 -1.719 1.00 81.81 101 SER A N 1
ATOM 777 C CA . SER A 1 101 ? -3.850 4.217 -0.990 1.00 81.81 101 SER A CA 1
ATOM 778 C C . SER A 1 101 ? -3.414 4.911 0.301 1.00 81.81 101 SER A C 1
ATOM 780 O O . SER A 1 101 ? -2.434 4.528 0.942 1.00 81.81 101 SER A O 1
ATOM 782 N N . GLU A 1 102 ? -4.186 5.911 0.724 1.00 83.38 102 GLU A N 1
ATOM 783 C CA . GLU A 1 102 ? -3.998 6.579 2.018 1.00 83.38 102 GLU A CA 1
ATOM 784 C C . GLU A 1 102 ? -4.113 5.591 3.190 1.00 83.38 102 GLU A C 1
ATOM 786 O O . GLU A 1 102 ? -3.347 5.658 4.148 1.00 83.38 102 GLU A O 1
ATOM 791 N N . HIS A 1 103 ? -4.989 4.590 3.063 1.00 82.75 103 HIS A N 1
ATOM 792 C CA . HIS A 1 103 ? -5.111 3.499 4.028 1.00 82.75 103 HIS A CA 1
ATOM 793 C C . HIS A 1 103 ? -3.806 2.701 4.186 1.00 82.75 103 HIS A C 1
ATOM 795 O O . HIS A 1 103 ? -3.383 2.436 5.308 1.00 82.75 103 HIS A O 1
ATOM 801 N N . ALA A 1 104 ? -3.123 2.365 3.084 1.00 80.75 104 ALA A N 1
ATOM 802 C CA . ALA A 1 104 ? -1.851 1.644 3.142 1.00 80.75 104 ALA A CA 1
ATOM 803 C C . ALA A 1 104 ? -0.739 2.486 3.791 1.00 80.75 104 ALA A C 1
ATOM 805 O O . ALA A 1 104 ? 0.082 1.957 4.546 1.00 80.75 104 ALA A O 1
ATOM 806 N N . VAL A 1 105 ? -0.727 3.803 3.545 1.00 88.12 105 VAL A N 1
ATOM 807 C CA . VAL A 1 105 ? 0.190 4.736 4.222 1.00 88.12 105 VAL A CA 1
ATOM 808 C C . VAL A 1 105 ? -0.092 4.768 5.722 1.00 88.12 105 VAL A C 1
ATOM 810 O O . VAL A 1 105 ? 0.837 4.572 6.504 1.00 88.12 105 VAL A O 1
ATOM 813 N N . ALA A 1 106 ? -1.356 4.939 6.122 1.00 87.62 106 ALA A N 1
ATOM 814 C CA . ALA A 1 106 ? -1.761 4.947 7.526 1.00 87.62 106 ALA A CA 1
ATOM 815 C C . ALA A 1 106 ? -1.339 3.654 8.243 1.00 87.62 106 ALA A C 1
ATOM 817 O O . ALA A 1 106 ? -0.620 3.715 9.235 1.00 87.62 106 ALA A O 1
ATOM 818 N N . GLN A 1 107 ? -1.653 2.487 7.672 1.00 82.94 107 GLN A N 1
ATOM 819 C CA . GLN A 1 107 ? -1.257 1.190 8.235 1.00 82.94 107 GLN A CA 1
ATOM 820 C C . GLN A 1 107 ? 0.264 1.023 8.360 1.00 82.94 107 GLN A C 1
ATOM 822 O O . GLN A 1 107 ? 0.747 0.393 9.301 1.00 82.94 107 GLN A O 1
ATOM 827 N N . THR A 1 108 ? 1.031 1.575 7.416 1.00 90.44 108 THR A N 1
ATOM 828 C CA . THR A 1 108 ? 2.501 1.525 7.457 1.00 90.44 108 THR A CA 1
ATOM 829 C C . THR A 1 108 ? 3.071 2.405 8.566 1.00 90.44 108 THR A C 1
ATOM 831 O O . THR A 1 108 ? 4.066 2.036 9.182 1.00 90.44 108 THR A O 1
ATOM 834 N N . LEU A 1 109 ? 2.451 3.556 8.833 1.00 89.69 109 LEU A N 1
ATOM 835 C CA . LEU A 1 109 ? 2.869 4.465 9.899 1.00 89.69 109 LEU A CA 1
ATOM 83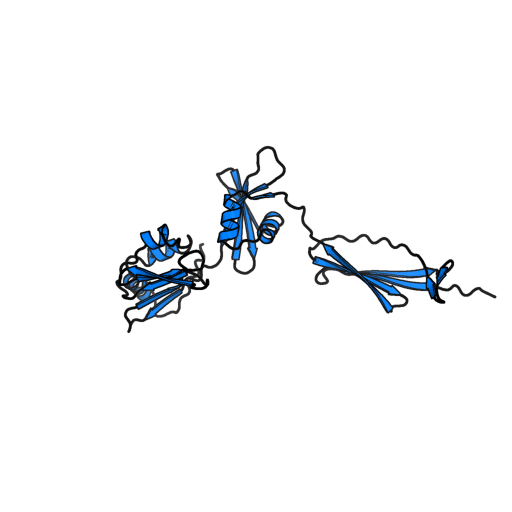6 C C . LEU A 1 109 ? 2.438 3.978 11.289 1.00 89.69 109 LEU A C 1
ATOM 838 O O . LEU A 1 109 ? 3.199 4.123 12.240 1.00 89.69 109 LEU A O 1
ATOM 842 N N . GLU A 1 110 ? 1.248 3.388 11.402 1.00 86.62 110 GLU A N 1
ATOM 843 C CA . GLU A 1 110 ? 0.700 2.868 12.662 1.00 86.62 110 GLU A CA 1
ATOM 844 C C . GLU A 1 110 ? 1.386 1.580 13.122 1.00 86.62 110 GLU A C 1
ATOM 846 O O . GLU A 1 110 ? 1.508 1.320 14.317 1.00 86.62 110 GLU A O 1
ATOM 851 N N . SER A 1 111 ? 1.799 0.725 12.188 1.00 83.56 111 SER A N 1
ATOM 852 C CA . SER A 1 111 ? 2.368 -0.585 12.507 1.00 83.56 111 SER A CA 1
ATOM 853 C C . SER A 1 111 ? 3.396 -1.003 11.449 1.00 83.56 111 SER A C 1
ATOM 855 O O . SER A 1 111 ? 3.112 -1.874 10.623 1.00 83.56 111 SER A O 1
ATOM 857 N N . PRO A 1 112 ? 4.582 -0.376 11.421 1.00 90.81 112 PRO A N 1
ATOM 858 C CA . PRO A 1 112 ? 5.643 -0.764 10.500 1.00 90.81 112 PRO A CA 1
ATOM 859 C C . PRO A 1 112 ? 6.229 -2.136 10.862 1.00 90.81 112 PRO A C 1
ATOM 861 O O . PRO A 1 112 ? 6.406 -2.455 12.036 1.00 90.81 112 PRO A O 1
ATOM 864 N N . ASP A 1 113 ? 6.625 -2.905 9.849 1.00 83.94 113 ASP A N 1
ATOM 865 C CA . ASP A 1 113 ? 7.471 -4.090 10.034 1.00 83.94 113 ASP A CA 1
ATOM 866 C C . ASP A 1 113 ? 8.919 -3.685 10.337 1.00 83.94 113 ASP A C 1
ATOM 868 O O . ASP A 1 113 ? 9.623 -4.353 11.093 1.00 83.94 113 ASP A O 1
ATOM 872 N N . GLN A 1 114 ? 9.385 -2.593 9.719 1.00 82.50 114 GLN A N 1
ATOM 873 C CA . GLN A 1 114 ? 10.725 -2.045 9.921 1.00 82.50 114 GLN A CA 1
ATOM 874 C C . GLN A 1 114 ? 10.693 -0.520 9.940 1.00 82.50 114 GLN A C 1
ATOM 876 O O . GLN A 1 114 ? 9.919 0.117 9.223 1.00 82.50 114 GLN A O 1
ATOM 881 N N . GLN A 1 115 ? 11.590 0.064 10.730 1.00 90.75 115 GLN A N 1
ATOM 882 C CA . GLN A 1 115 ? 11.816 1.502 10.766 1.00 90.75 115 GLN A CA 1
ATOM 883 C C . GLN A 1 115 ? 13.310 1.813 10.837 1.00 90.75 115 GLN A C 1
ATOM 885 O O . GLN A 1 115 ? 14.062 1.106 11.508 1.00 90.75 115 GLN A O 1
ATOM 890 N N . ALA A 1 116 ? 13.738 2.874 10.156 1.00 85.12 116 ALA A N 1
ATOM 891 C CA . ALA A 1 116 ? 15.133 3.304 10.150 1.00 85.12 116 ALA A CA 1
ATOM 892 C C . ALA A 1 116 ? 15.253 4.825 10.028 1.00 85.12 116 ALA A C 1
ATOM 894 O O . ALA A 1 116 ? 14.602 5.441 9.181 1.00 85.12 116 ALA A O 1
ATOM 895 N N . ASP A 1 117 ? 16.118 5.431 10.839 1.00 86.31 117 ASP A N 1
ATOM 896 C CA . ASP A 1 117 ? 16.521 6.823 10.644 1.00 86.31 117 ASP A CA 1
ATOM 897 C C . ASP A 1 117 ? 17.429 6.933 9.409 1.00 86.31 117 ASP A C 1
ATOM 899 O O . ASP A 1 117 ? 18.284 6.081 9.162 1.00 86.31 117 ASP A O 1
ATOM 903 N N . THR A 1 118 ? 17.249 7.987 8.614 1.00 78.12 118 THR A N 1
ATOM 904 C CA . THR A 1 118 ? 18.080 8.262 7.437 1.00 78.12 118 THR A CA 1
ATOM 905 C C . THR A 1 118 ? 19.037 9.434 7.698 1.00 78.12 118 THR A C 1
ATOM 907 O O . THR A 1 118 ? 18.759 10.295 8.539 1.00 78.12 118 THR A O 1
ATOM 910 N N . PRO A 1 119 ? 20.136 9.559 6.925 1.00 70.69 119 PRO A N 1
ATOM 911 C CA . PRO A 1 119 ? 21.090 10.664 7.074 1.00 70.69 119 PRO A CA 1
ATOM 912 C C . PRO A 1 119 ? 20.484 12.069 6.907 1.00 70.69 119 PRO A C 1
ATOM 914 O O . PRO A 1 119 ? 21.090 13.054 7.321 1.00 70.69 119 PRO A O 1
ATOM 917 N N . LYS A 1 120 ? 19.297 12.191 6.293 1.00 71.94 120 LYS A N 1
ATOM 918 C CA . LYS A 1 120 ? 18.654 13.473 5.959 1.00 71.94 120 LYS A CA 1
ATOM 919 C C . LYS A 1 120 ? 17.643 13.964 7.005 1.00 71.94 120 LYS A C 1
ATOM 921 O O . LYS A 1 120 ? 16.806 14.797 6.678 1.00 71.94 120 LYS A O 1
ATOM 926 N N . LYS A 1 121 ? 17.701 13.479 8.253 1.00 78.88 121 LYS A N 1
ATOM 927 C CA . LYS A 1 121 ? 16.693 13.763 9.303 1.00 78.88 121 LYS A CA 1
ATOM 928 C C . LYS A 1 121 ? 15.271 13.304 8.936 1.00 78.88 121 LYS A C 1
ATOM 930 O O . LYS A 1 121 ? 14.295 13.829 9.467 1.00 78.88 121 LYS A O 1
ATOM 935 N N . SER A 1 122 ? 15.151 12.334 8.033 1.00 83.12 122 SER A N 1
ATOM 936 C CA . SER A 1 122 ? 13.894 11.633 7.772 1.00 83.12 122 SER A CA 1
ATOM 937 C C . SER A 1 122 ? 13.950 10.237 8.382 1.00 83.12 122 SER A C 1
ATOM 939 O O . SER A 1 122 ? 15.036 9.694 8.582 1.00 83.12 122 SER A O 1
ATOM 941 N N . ARG A 1 123 ? 12.795 9.645 8.672 1.00 88.50 123 ARG A N 1
ATOM 942 C CA . ARG A 1 123 ? 12.671 8.234 9.043 1.00 88.50 123 ARG A CA 1
ATOM 943 C C . ARG A 1 123 ? 11.908 7.501 7.961 1.00 88.50 123 ARG A C 1
ATOM 945 O O . ARG A 1 123 ? 10.938 8.006 7.400 1.00 88.50 123 ARG A O 1
ATOM 952 N N . LEU A 1 124 ? 12.392 6.314 7.654 1.00 89.25 124 LEU A N 1
ATOM 953 C CA . LEU A 1 124 ? 11.764 5.370 6.756 1.00 89.25 124 LEU A CA 1
ATOM 954 C C . LEU A 1 124 ? 10.923 4.403 7.590 1.00 89.25 124 LEU A C 1
ATOM 956 O O . LEU A 1 124 ? 11.436 3.814 8.537 1.00 89.25 124 LEU A O 1
ATOM 960 N N . PHE A 1 125 ? 9.664 4.237 7.206 1.00 91.62 125 PHE A N 1
ATOM 961 C CA . PHE A 1 125 ? 8.744 3.216 7.695 1.00 91.62 125 PHE A CA 1
ATOM 962 C C . PHE A 1 125 ? 8.495 2.223 6.566 1.00 91.62 125 PHE A C 1
ATOM 964 O O . PHE A 1 125 ? 8.298 2.625 5.416 1.00 91.62 125 PHE A O 1
ATOM 971 N N . GLN A 1 126 ? 8.531 0.931 6.872 1.00 90.00 126 GLN A N 1
ATOM 972 C CA . GLN A 1 126 ? 8.330 -0.128 5.890 1.00 90.00 126 GLN A CA 1
ATOM 973 C C . GLN A 1 126 ? 7.289 -1.108 6.398 1.00 90.00 126 GLN A C 1
ATOM 975 O O . GLN A 1 126 ? 7.330 -1.498 7.563 1.00 90.00 126 GLN A O 1
ATOM 980 N N . ARG A 1 127 ? 6.384 -1.529 5.518 1.00 89.19 127 ARG A N 1
ATOM 981 C CA . ARG A 1 127 ? 5.403 -2.571 5.819 1.00 89.19 127 ARG A CA 1
ATOM 982 C C . ARG A 1 127 ? 5.128 -3.423 4.591 1.00 89.19 127 ARG A C 1
ATOM 984 O O . ARG A 1 127 ? 5.009 -2.907 3.483 1.00 89.19 127 ARG A O 1
ATOM 991 N N . ARG A 1 128 ? 5.010 -4.730 4.778 1.00 86.38 128 ARG A N 1
ATOM 992 C CA . ARG A 1 128 ? 4.718 -5.710 3.740 1.00 86.38 128 ARG A CA 1
ATOM 993 C C . ARG A 1 128 ? 3.206 -5.887 3.567 1.00 86.38 128 ARG A C 1
ATOM 995 O O . ARG A 1 128 ? 2.448 -5.997 4.526 1.00 86.38 128 ARG A O 1
ATOM 1002 N N . PHE A 1 129 ? 2.782 -5.931 2.311 1.00 78.50 129 PHE A N 1
ATOM 1003 C CA . PHE A 1 129 ? 1.419 -6.137 1.833 1.00 78.50 129 PHE A CA 1
ATOM 1004 C C . PHE A 1 129 ? 1.450 -7.270 0.798 1.00 78.50 129 PHE A C 1
ATOM 1006 O O . PHE A 1 129 ? 1.651 -7.042 -0.397 1.00 78.50 129 PHE A O 1
ATOM 1013 N N . GLY A 1 130 ? 1.319 -8.513 1.268 1.00 82.25 130 GLY A N 1
ATOM 1014 C CA . GLY A 1 130 ? 1.521 -9.695 0.426 1.00 82.25 130 GLY A CA 1
ATOM 1015 C C . GLY A 1 130 ? 2.969 -9.788 -0.069 1.00 82.25 130 GLY A C 1
ATOM 1016 O O . GLY A 1 130 ? 3.897 -9.831 0.736 1.00 82.25 130 GLY A O 1
ATOM 1017 N N . GLU A 1 131 ? 3.165 -9.796 -1.389 1.00 74.12 131 GLU A N 1
ATOM 1018 C CA . GLU A 1 131 ? 4.491 -9.877 -2.031 1.00 74.12 131 GLU A CA 1
ATOM 1019 C C . GLU A 1 131 ? 5.189 -8.518 -2.197 1.00 74.12 131 GLU A C 1
ATOM 1021 O O . GLU A 1 131 ? 6.351 -8.450 -2.601 1.00 74.12 131 GLU A O 1
ATOM 1026 N N . ARG A 1 132 ? 4.493 -7.416 -1.900 1.00 76.25 132 ARG A N 1
ATOM 1027 C CA . ARG A 1 132 ? 5.021 -6.055 -2.041 1.00 76.25 132 ARG A CA 1
ATOM 1028 C C . ARG A 1 132 ? 5.304 -5.463 -0.669 1.00 76.25 132 ARG A C 1
ATOM 1030 O O . ARG A 1 132 ? 4.632 -5.758 0.308 1.00 76.25 132 ARG A O 1
ATOM 1037 N N . GLU A 1 133 ? 6.289 -4.593 -0.588 1.00 87.19 133 GLU A N 1
ATOM 1038 C CA . GLU A 1 133 ? 6.654 -3.821 0.593 1.00 87.19 133 GLU A CA 1
ATOM 1039 C C . GLU A 1 133 ? 6.422 -2.342 0.296 1.00 87.19 133 GLU A C 1
ATOM 1041 O O . GLU A 1 133 ? 6.943 -1.816 -0.682 1.00 87.19 133 GLU A O 1
ATOM 1046 N N . LEU A 1 134 ? 5.634 -1.655 1.112 1.00 88.56 134 LEU A N 1
ATOM 1047 C CA . LEU A 1 134 ? 5.482 -0.211 1.035 1.00 88.56 134 LEU A CA 1
ATOM 1048 C C . LEU A 1 134 ? 6.558 0.453 1.886 1.00 88.56 134 LEU A C 1
ATOM 1050 O O . LEU A 1 134 ? 6.727 0.123 3.057 1.00 88.56 134 LEU A O 1
ATOM 1054 N N . LYS A 1 135 ? 7.255 1.420 1.296 1.00 91.12 135 LYS A N 1
ATOM 1055 C CA . LYS A 1 135 ? 8.191 2.328 1.954 1.00 91.12 135 LYS A CA 1
ATOM 1056 C C . LYS A 1 135 ? 7.555 3.706 2.072 1.00 91.12 135 LYS A C 1
ATOM 1058 O O . LYS A 1 135 ? 7.102 4.251 1.066 1.00 91.12 135 LYS A O 1
ATOM 1063 N N . VAL A 1 136 ? 7.558 4.277 3.270 1.00 91.69 136 VAL A N 1
ATOM 1064 C CA . VAL A 1 136 ? 7.025 5.610 3.575 1.00 91.69 136 VAL A CA 1
ATOM 1065 C C . VAL A 1 136 ? 8.122 6.425 4.249 1.00 91.69 136 VAL A C 1
ATOM 1067 O O . VAL A 1 136 ? 8.617 6.056 5.311 1.00 91.69 136 VAL A O 1
ATOM 1070 N N . TRP A 1 137 ? 8.517 7.536 3.630 1.00 92.06 137 TRP A N 1
ATOM 1071 C CA . TRP A 1 137 ? 9.500 8.454 4.204 1.00 92.06 137 TRP A CA 1
ATOM 1072 C C . TRP A 1 137 ? 8.781 9.594 4.903 1.00 92.06 137 TRP A C 1
ATOM 1074 O O . TRP A 1 137 ? 7.951 10.271 4.290 1.00 92.06 137 TRP A O 1
ATOM 1084 N N . VAL A 1 138 ? 9.123 9.827 6.168 1.00 90.94 138 VAL A N 1
ATOM 1085 C CA . VAL A 1 138 ? 8.563 10.917 6.966 1.00 90.94 138 VAL A CA 1
ATOM 1086 C C . VAL A 1 138 ? 9.642 11.807 7.557 1.00 90.94 138 VAL A C 1
ATOM 1088 O O . VAL A 1 138 ? 10.743 11.358 7.867 1.00 90.94 138 VAL A O 1
ATOM 1091 N N . VAL A 1 139 ? 9.301 13.070 7.771 1.00 88.19 139 VAL A N 1
ATOM 1092 C CA . VAL A 1 139 ? 10.119 14.032 8.513 1.00 88.19 139 VAL A CA 1
ATOM 1093 C C . VAL A 1 139 ? 9.311 14.533 9.709 1.00 88.19 139 VAL A C 1
ATOM 1095 O O . VAL A 1 139 ? 8.126 14.846 9.559 1.00 88.19 139 VAL A O 1
ATOM 1098 N N . TRP A 1 140 ? 9.946 14.646 10.882 1.00 77.94 140 TRP A N 1
ATOM 1099 C CA . TRP A 1 140 ? 9.366 15.396 11.999 1.00 77.94 140 TRP A CA 1
ATOM 1100 C C . TRP A 1 140 ? 9.633 16.881 11.780 1.00 77.94 140 TRP A C 1
ATOM 1102 O O . TRP A 1 140 ? 10.797 17.291 11.741 1.00 77.94 140 TRP A O 1
ATOM 1112 N N . PRO A 1 141 ? 8.598 17.723 11.661 1.00 59.31 141 PRO A N 1
ATOM 1113 C CA . PRO A 1 141 ? 8.796 19.144 11.869 1.00 59.31 141 PRO A CA 1
ATOM 1114 C C . PRO A 1 141 ? 9.243 19.312 13.323 1.00 59.31 141 PRO A C 1
ATOM 1116 O O . PRO A 1 141 ? 8.631 18.743 14.223 1.00 59.31 141 PRO A O 1
ATOM 1119 N N . SER A 1 142 ? 10.304 20.082 13.552 1.00 55.34 142 SER A N 1
ATOM 1120 C CA . SER A 1 142 ? 10.998 20.220 14.841 1.00 55.34 142 SER A CA 1
ATOM 1121 C C . SER A 1 142 ? 10.126 20.671 16.025 1.00 55.34 142 SER A C 1
ATOM 1123 O O . SER A 1 142 ? 10.633 20.756 17.136 1.00 55.34 142 SER A O 1
ATOM 1125 N N . GLU A 1 143 ? 8.837 20.954 15.805 1.00 54.50 143 GLU A N 1
ATOM 1126 C CA . GLU A 1 143 ? 7.904 21.511 16.790 1.00 54.50 143 GLU A CA 1
ATOM 1127 C C . GLU A 1 143 ? 6.435 21.045 16.626 1.00 54.50 143 GLU A C 1
ATOM 1129 O O . GLU A 1 143 ? 5.561 21.593 17.291 1.00 54.50 143 GLU A O 1
ATOM 1134 N N . ARG A 1 144 ? 6.095 20.080 15.745 1.00 52.88 144 ARG A N 1
ATOM 1135 C CA . ARG A 1 144 ? 4.686 19.628 15.591 1.00 52.88 144 ARG A CA 1
ATOM 1136 C C . ARG A 1 144 ? 4.526 18.117 15.740 1.00 52.88 144 ARG A C 1
ATOM 1138 O O . ARG A 1 144 ? 5.295 17.354 15.172 1.00 52.88 144 ARG A O 1
ATOM 1145 N N . GLU A 1 145 ? 3.435 17.709 16.389 1.00 61.34 145 GLU A N 1
ATOM 1146 C CA . GLU A 1 145 ? 2.983 16.312 16.558 1.00 61.34 145 GLU A CA 1
ATOM 1147 C C . GLU A 1 145 ? 2.508 15.633 15.254 1.00 61.34 145 GLU A C 1
ATOM 1149 O O . GLU A 1 145 ? 1.936 14.549 15.292 1.00 61.34 145 GLU A O 1
ATOM 1154 N N . ILE A 1 146 ? 2.694 16.266 14.089 1.00 72.94 146 ILE A N 1
ATOM 1155 C CA . ILE A 1 146 ? 2.192 15.759 12.807 1.00 72.94 146 ILE A CA 1
ATOM 1156 C C . ILE A 1 146 ? 3.369 15.285 11.958 1.00 72.94 146 ILE A C 1
ATOM 1158 O O . ILE A 1 146 ? 4.219 16.095 11.576 1.00 72.94 146 ILE A O 1
ATOM 1162 N N . LEU A 1 147 ? 3.386 13.999 11.607 1.00 78.88 147 LEU A N 1
ATOM 1163 C CA . LEU A 1 147 ? 4.353 13.452 10.657 1.00 78.88 147 LEU A CA 1
ATOM 1164 C C . LEU A 1 147 ? 4.150 14.075 9.274 1.00 78.88 147 LEU A C 1
ATOM 1166 O O . LEU A 1 147 ? 3.027 14.238 8.798 1.00 78.88 147 LEU A O 1
ATOM 1170 N N . VAL A 1 148 ? 5.238 14.411 8.591 1.00 84.06 148 VAL A N 1
ATOM 1171 C CA . VAL A 1 148 ? 5.169 14.903 7.213 1.00 84.06 148 VAL A CA 1
ATOM 1172 C C . VAL A 1 148 ? 5.645 13.803 6.290 1.00 84.06 148 VAL A C 1
ATOM 1174 O O . VAL A 1 148 ? 6.839 13.525 6.253 1.00 84.06 148 VAL A O 1
ATOM 1177 N N . VAL A 1 149 ? 4.724 13.193 5.546 1.00 84.38 149 VAL A N 1
ATOM 1178 C CA . VAL A 1 149 ? 5.068 12.180 4.544 1.00 84.38 149 VAL A CA 1
ATOM 1179 C C . VAL A 1 149 ? 5.668 12.882 3.331 1.00 84.38 149 VAL A C 1
ATOM 1181 O O . VAL A 1 149 ? 4.993 13.616 2.601 1.00 84.38 149 VAL A O 1
ATOM 1184 N N . GLU A 1 150 ? 6.962 12.671 3.135 1.00 84.44 150 GLU A N 1
ATOM 1185 C CA . GLU A 1 150 ? 7.745 13.262 2.054 1.00 84.44 150 GLU A CA 1
ATOM 1186 C C . GLU A 1 150 ? 7.577 12.467 0.755 1.00 84.44 150 GLU A C 1
ATOM 1188 O O . GLU A 1 150 ? 7.458 13.050 -0.320 1.00 84.44 150 GLU A O 1
ATOM 1193 N N . SER A 1 151 ? 7.529 11.134 0.841 1.00 83.06 151 SER A N 1
ATOM 1194 C CA . SER A 1 151 ? 7.397 10.260 -0.326 1.00 83.06 151 SER A CA 1
ATOM 1195 C C . SER A 1 151 ? 6.915 8.859 0.056 1.00 83.06 151 SER A C 1
ATOM 1197 O O . SER A 1 151 ? 7.005 8.456 1.218 1.00 83.06 151 SER A O 1
ATOM 1199 N N . VAL A 1 152 ? 6.449 8.102 -0.941 1.00 82.50 152 VAL A N 1
ATOM 1200 C CA . VAL A 1 152 ? 6.041 6.696 -0.807 1.00 82.50 152 VAL A CA 1
ATOM 1201 C C . VAL A 1 152 ? 6.521 5.868 -1.996 1.00 82.50 152 VAL A C 1
ATOM 1203 O O . VAL A 1 152 ? 6.596 6.376 -3.118 1.00 82.50 152 VAL A O 1
ATOM 1206 N N . ALA A 1 153 ? 6.832 4.589 -1.787 1.00 82.00 153 ALA A N 1
ATOM 1207 C CA . ALA A 1 153 ? 7.225 3.675 -2.858 1.00 82.00 153 ALA A CA 1
ATOM 1208 C C . ALA A 1 153 ? 6.853 2.227 -2.544 1.00 82.00 153 ALA A C 1
ATOM 1210 O O . ALA A 1 153 ? 7.199 1.724 -1.478 1.00 82.00 153 ALA A O 1
ATOM 1211 N N . TRP A 1 154 ? 6.236 1.534 -3.499 1.00 79.62 154 TRP A N 1
ATOM 1212 C CA . TRP A 1 154 ? 6.197 0.077 -3.473 1.00 79.62 154 TRP A CA 1
ATOM 1213 C C . TRP A 1 154 ? 7.568 -0.494 -3.841 1.00 79.62 154 TRP A C 1
ATOM 1215 O O . TRP A 1 154 ? 8.228 -0.011 -4.757 1.00 79.62 154 TRP A O 1
ATOM 1225 N N . ARG A 1 155 ? 7.957 -1.564 -3.159 1.00 74.44 155 ARG A N 1
ATOM 1226 C CA . ARG A 1 155 ? 9.070 -2.452 -3.471 1.00 74.44 155 ARG A CA 1
ATOM 1227 C C . ARG A 1 155 ? 8.506 -3.865 -3.541 1.00 74.44 155 ARG A C 1
ATOM 1229 O O . ARG A 1 155 ? 8.215 -4.460 -2.514 1.00 74.44 155 ARG A O 1
ATOM 1236 N N . GLY A 1 156 ? 8.299 -4.387 -4.738 1.00 58.84 156 GLY A N 1
ATOM 1237 C CA . GLY A 1 156 ? 7.918 -5.786 -4.953 1.00 58.84 156 GLY A CA 1
ATOM 1238 C C . GLY A 1 156 ? 8.947 -6.480 -5.836 1.00 58.84 156 GLY A C 1
ATOM 1239 O O . GLY A 1 156 ? 9.848 -5.804 -6.342 1.00 58.84 156 GLY A O 1
ATOM 1240 N N . PRO A 1 157 ? 8.837 -7.801 -6.046 1.00 50.06 157 PRO A N 1
ATOM 1241 C CA . PRO A 1 157 ? 9.556 -8.432 -7.136 1.00 50.06 157 PRO A CA 1
ATOM 1242 C C . PRO A 1 157 ? 9.103 -7.759 -8.431 1.00 50.06 157 PRO A C 1
ATOM 1244 O O . PRO A 1 157 ? 7.938 -7.836 -8.814 1.00 50.06 157 PRO A O 1
ATOM 1247 N N . VAL A 1 158 ? 10.015 -7.059 -9.098 1.00 58.53 158 VAL A N 1
ATOM 1248 C CA . VAL A 1 158 ? 9.793 -6.720 -10.497 1.00 58.53 158 VAL A CA 1
ATOM 1249 C C . VAL A 1 158 ? 9.994 -8.020 -11.258 1.00 58.53 158 VAL A C 1
ATOM 1251 O O . VAL A 1 158 ? 11.121 -8.494 -11.390 1.00 58.53 158 VAL A O 1
ATOM 1254 N N . SER A 1 159 ? 8.905 -8.660 -11.679 1.00 58.62 159 SER A N 1
ATOM 1255 C CA . SER A 1 159 ? 8.987 -9.840 -12.534 1.00 58.62 159 SER A CA 1
ATOM 1256 C C . SER A 1 159 ? 9.292 -9.375 -13.953 1.00 58.62 159 SER A C 1
ATOM 1258 O O . SER A 1 159 ? 8.387 -9.176 -14.763 1.00 58.62 159 SER A O 1
ATOM 1260 N N . ILE A 1 160 ? 10.571 -9.142 -14.226 1.00 70.44 160 ILE A N 1
ATOM 1261 C CA . ILE A 1 160 ? 11.036 -8.870 -15.581 1.00 70.44 160 ILE A CA 1
ATOM 1262 C C . ILE A 1 160 ? 11.207 -10.216 -16.277 1.00 70.44 160 ILE A C 1
ATOM 1264 O O . ILE A 1 160 ? 11.871 -11.102 -15.738 1.00 70.44 160 ILE A O 1
ATOM 1268 N N . ALA A 1 161 ? 10.603 -10.388 -17.447 1.00 79.50 161 ALA A N 1
ATOM 1269 C CA . ALA A 1 161 ? 10.732 -11.607 -18.239 1.00 79.50 1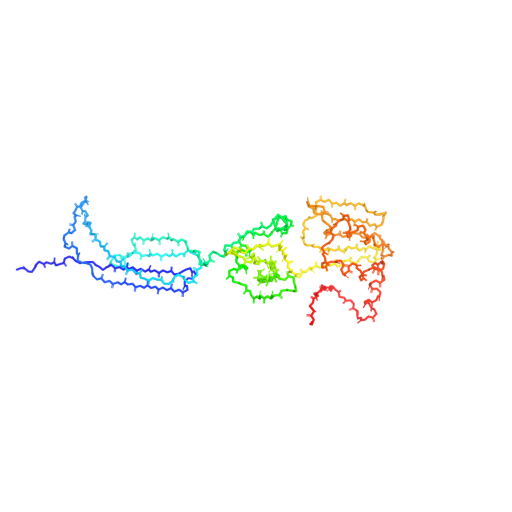61 ALA A CA 1
ATOM 1270 C C . ALA A 1 161 ? 11.276 -11.259 -19.621 1.00 79.50 161 ALA A C 1
ATOM 1272 O O . ALA A 1 161 ? 10.837 -10.287 -20.226 1.00 79.50 161 ALA A O 1
ATOM 1273 N N . ILE A 1 162 ? 12.226 -12.054 -20.109 1.00 85.50 162 ILE A N 1
ATOM 1274 C CA . ILE A 1 162 ? 12.747 -11.937 -21.470 1.00 85.50 162 ILE A CA 1
ATOM 1275 C C . ILE A 1 162 ? 12.334 -13.203 -22.211 1.00 85.50 162 ILE A C 1
ATOM 1277 O O . ILE A 1 162 ? 12.724 -14.302 -21.813 1.00 85.50 162 ILE A O 1
ATOM 1281 N N . ALA A 1 163 ? 11.537 -13.045 -23.259 1.00 85.00 163 ALA A N 1
ATOM 1282 C CA . ALA A 1 163 ? 11.239 -14.092 -24.222 1.00 85.00 163 ALA A CA 1
ATOM 1283 C C . ALA A 1 163 ? 12.081 -13.836 -25.474 1.00 85.00 163 ALA A C 1
ATOM 1285 O O . ALA A 1 163 ? 12.086 -12.720 -25.981 1.00 85.00 163 ALA A O 1
ATOM 1286 N N . VAL A 1 164 ? 12.814 -14.846 -25.939 1.00 89.06 164 VAL A N 1
ATOM 1287 C CA . VAL A 1 164 ? 13.668 -14.764 -27.132 1.00 89.06 164 VAL A CA 1
ATOM 1288 C C . VAL A 1 164 ? 13.155 -15.769 -28.147 1.00 89.06 164 VAL A C 1
ATOM 1290 O O . VAL A 1 164 ? 12.999 -16.943 -27.809 1.00 89.06 164 VAL A O 1
ATOM 1293 N N . ASP A 1 165 ? 12.929 -15.308 -29.369 1.00 87.50 165 ASP A N 1
ATOM 1294 C CA . ASP A 1 165 ? 12.626 -16.134 -30.528 1.00 87.50 165 ASP A CA 1
ATOM 1295 C C . ASP A 1 165 ? 13.827 -16.082 -31.481 1.00 87.50 165 ASP A C 1
ATOM 1297 O O . ASP A 1 165 ? 14.096 -15.064 -32.116 1.00 87.50 165 ASP A O 1
ATOM 1301 N N . GLN A 1 166 ? 14.601 -17.170 -31.524 1.00 87.81 166 GLN A N 1
ATOM 1302 C CA . GLN A 1 166 ? 15.801 -17.246 -32.364 1.00 87.81 166 GLN A CA 1
ATOM 1303 C C . GLN A 1 166 ? 15.465 -17.407 -33.847 1.00 87.81 166 GLN A C 1
ATOM 1305 O O . GLN A 1 166 ? 16.263 -16.996 -34.685 1.00 87.81 166 GLN A O 1
ATOM 1310 N N . ASP A 1 167 ? 14.311 -17.995 -34.173 1.00 88.69 167 ASP A N 1
ATOM 1311 C CA . ASP A 1 167 ? 13.901 -18.205 -35.562 1.00 88.69 167 ASP A CA 1
ATOM 1312 C C . ASP A 1 167 ? 13.442 -16.881 -36.187 1.00 88.69 167 ASP A C 1
ATOM 1314 O O . ASP A 1 167 ? 13.677 -16.633 -37.370 1.00 88.69 167 ASP A O 1
ATOM 1318 N N . ALA A 1 168 ? 12.821 -16.020 -35.376 1.00 88.50 168 ALA A N 1
ATOM 1319 C CA . ALA A 1 168 ? 12.400 -14.679 -35.766 1.00 88.50 168 ALA A CA 1
ATOM 1320 C C . ALA A 1 168 ? 13.475 -13.591 -35.565 1.00 88.50 168 ALA A C 1
ATOM 1322 O O . ALA A 1 168 ? 13.210 -12.443 -35.906 1.00 88.50 168 ALA A O 1
ATOM 1323 N N . ASP A 1 169 ? 14.645 -13.928 -35.006 1.00 91.50 169 ASP A N 1
ATOM 1324 C CA . ASP A 1 169 ? 15.678 -12.971 -34.567 1.00 91.50 169 ASP A CA 1
ATOM 1325 C C . ASP A 1 169 ? 15.114 -11.834 -33.688 1.00 91.50 169 ASP A C 1
ATOM 1327 O O . ASP A 1 169 ? 15.488 -10.674 -33.807 1.00 91.50 169 ASP A O 1
ATOM 1331 N N . ALA A 1 170 ? 14.196 -12.159 -32.775 1.00 92.44 170 ALA A N 1
ATOM 1332 C CA . ALA A 1 170 ? 13.447 -11.162 -32.014 1.00 92.44 170 ALA A CA 1
ATOM 1333 C C . ALA A 1 170 ? 13.394 -11.477 -30.514 1.00 92.44 170 ALA A C 1
ATOM 1335 O O . ALA A 1 170 ? 13.558 -12.617 -30.069 1.00 92.44 170 ALA A O 1
ATOM 1336 N N . ALA A 1 171 ? 13.132 -10.454 -29.702 1.00 91.62 171 ALA A N 1
ATOM 1337 C CA . ALA A 1 171 ? 12.924 -10.616 -28.270 1.00 91.62 171 ALA A CA 1
ATOM 1338 C C . ALA A 1 171 ? 11.839 -9.691 -27.722 1.00 91.62 171 ALA A C 1
ATOM 1340 O O . ALA A 1 171 ? 11.707 -8.541 -28.128 1.00 91.62 171 ALA A O 1
ATOM 1341 N N . TYR A 1 172 ? 11.121 -10.180 -26.714 1.00 92.12 172 TYR A N 1
ATOM 1342 C CA . TYR A 1 172 ? 10.228 -9.378 -25.894 1.00 92.12 172 TYR A CA 1
ATOM 1343 C C . TYR A 1 172 ? 10.744 -9.294 -24.463 1.00 92.12 172 TYR A C 1
ATOM 1345 O O . TYR A 1 172 ? 10.932 -10.312 -23.792 1.00 92.12 172 TYR A O 1
ATOM 1353 N N . ILE A 1 173 ? 10.944 -8.074 -23.975 1.00 89.31 173 ILE A N 1
ATOM 1354 C CA . ILE A 1 173 ? 11.353 -7.779 -22.605 1.00 89.31 173 ILE A CA 1
ATOM 1355 C C . ILE A 1 173 ? 10.144 -7.197 -21.877 1.00 89.31 173 ILE A C 1
ATOM 1357 O O . ILE A 1 173 ? 9.850 -6.008 -21.974 1.00 89.31 173 ILE A O 1
ATOM 1361 N N . ARG A 1 174 ? 9.458 -8.021 -21.090 1.00 88.38 174 ARG A N 1
ATOM 1362 C CA . ARG A 1 174 ? 8.366 -7.576 -20.223 1.00 88.38 174 ARG A CA 1
ATOM 1363 C C . ARG A 1 174 ? 8.935 -6.882 -18.992 1.00 88.38 174 ARG A C 1
ATOM 1365 O O . ARG A 1 174 ? 9.567 -7.542 -18.172 1.00 88.38 174 ARG A O 1
ATOM 1372 N N . LEU A 1 175 ? 8.685 -5.586 -18.829 1.00 84.31 175 LEU A N 1
ATOM 1373 C CA . LEU A 1 175 ? 9.204 -4.777 -17.718 1.00 84.31 175 LEU A CA 1
ATOM 1374 C C . LEU A 1 175 ? 8.270 -4.769 -16.499 1.00 84.31 175 LEU A C 1
ATOM 1376 O O . LEU A 1 175 ? 8.739 -4.585 -15.373 1.00 84.31 175 LEU A O 1
ATOM 1380 N N . SER A 1 176 ? 6.964 -4.968 -16.699 1.00 79.81 176 SER A N 1
ATOM 1381 C CA . SER A 1 176 ? 5.972 -5.042 -15.619 1.00 79.81 176 SER A CA 1
ATOM 1382 C C . SER A 1 176 ? 4.759 -5.914 -15.984 1.00 79.81 176 SER A C 1
ATOM 1384 O O . SER A 1 176 ? 4.649 -6.447 -17.090 1.00 79.81 176 SER A O 1
ATOM 1386 N N . THR A 1 177 ? 3.836 -6.102 -15.036 1.00 78.19 177 THR A N 1
ATOM 1387 C CA . THR A 1 177 ? 2.562 -6.803 -15.273 1.00 78.19 177 THR A CA 1
ATOM 1388 C C . THR A 1 177 ? 1.410 -5.886 -15.676 1.00 78.19 177 THR A C 1
ATOM 1390 O O . THR A 1 177 ? 0.292 -6.373 -15.827 1.00 78.19 177 THR A O 1
ATOM 1393 N N . GLU A 1 178 ? 1.665 -4.587 -15.809 1.00 79.25 178 GLU A N 1
ATOM 1394 C CA . GLU A 1 178 ? 0.643 -3.595 -16.142 1.00 79.25 178 GLU A CA 1
ATOM 1395 C C . GLU A 1 178 ? 0.104 -3.791 -17.570 1.00 79.25 178 GLU A C 1
ATOM 1397 O O . GLU A 1 178 ? 0.714 -4.464 -18.404 1.00 79.25 178 GLU A O 1
ATOM 1402 N N . THR A 1 179 ? -1.084 -3.243 -17.835 1.00 82.38 179 THR A N 1
ATOM 1403 C CA . THR A 1 179 ? -1.767 -3.401 -19.130 1.00 82.38 179 THR A CA 1
ATOM 1404 C C . THR A 1 179 ? -1.165 -2.477 -20.183 1.00 82.38 179 THR A C 1
ATOM 1406 O O . THR A 1 179 ? -1.017 -1.282 -19.935 1.00 82.38 179 THR A O 1
ATOM 1409 N N . VAL A 1 180 ? -0.889 -3.023 -21.370 1.00 92.31 180 VAL A N 1
ATOM 1410 C CA . VAL A 1 180 ? -0.485 -2.246 -22.548 1.00 92.31 180 VAL A CA 1
ATOM 1411 C C . VAL A 1 180 ? -1.688 -1.474 -23.081 1.00 92.31 180 VAL A C 1
ATOM 1413 O O . VAL A 1 180 ? -2.737 -2.056 -23.358 1.00 92.31 180 VAL A O 1
ATOM 1416 N N . VAL A 1 181 ? -1.535 -0.160 -23.203 1.00 91.62 181 VAL A N 1
ATOM 1417 C CA . VAL A 1 181 ? -2.537 0.752 -23.770 1.00 91.62 181 VAL A CA 1
ATOM 1418 C C . VAL A 1 181 ? -2.088 1.277 -25.129 1.00 91.62 181 VAL A C 1
ATOM 1420 O O . VAL A 1 181 ? -2.925 1.497 -26.003 1.00 91.62 181 VAL A O 1
ATOM 1423 N N . GLU A 1 182 ? -0.783 1.445 -25.320 1.00 94.44 182 GLU A N 1
ATOM 1424 C CA . GLU A 1 182 ? -0.187 1.953 -26.552 1.00 94.44 182 GLU A CA 1
ATOM 1425 C C . GLU A 1 182 ? 1.143 1.244 -26.816 1.00 94.44 182 GLU A C 1
ATOM 1427 O O . GLU A 1 182 ? 1.883 0.967 -25.879 1.00 94.44 182 GLU A O 1
ATOM 1432 N N . THR A 1 183 ? 1.468 0.997 -28.083 1.00 96.38 183 THR A N 1
ATOM 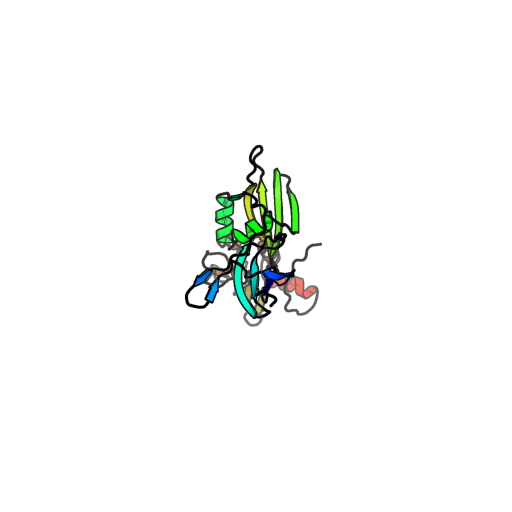1433 C CA . THR A 1 183 ? 2.800 0.551 -28.510 1.00 96.38 183 THR A CA 1
ATOM 1434 C C . THR A 1 183 ? 3.376 1.618 -29.428 1.00 96.38 183 THR A C 1
ATOM 1436 O O . THR A 1 183 ? 2.728 2.029 -30.394 1.00 96.38 183 THR A O 1
ATOM 1439 N N . ARG A 1 184 ? 4.587 2.085 -29.124 1.00 96.38 184 ARG A N 1
ATOM 1440 C CA . ARG A 1 184 ? 5.247 3.172 -29.846 1.00 96.38 184 ARG A CA 1
ATOM 1441 C C . ARG A 1 184 ? 6.579 2.718 -30.423 1.00 96.38 184 ARG A C 1
ATOM 1443 O O . ARG A 1 184 ? 7.420 2.173 -29.713 1.00 96.38 184 ARG A O 1
ATOM 1450 N N . GLU A 1 185 ? 6.783 3.017 -31.699 1.00 96.38 185 GLU A N 1
ATOM 1451 C C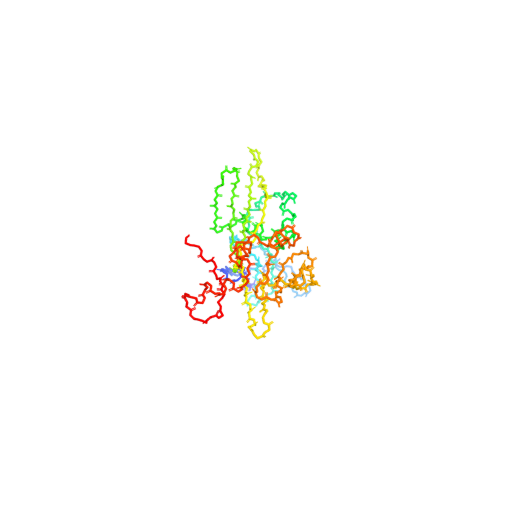A . GLU A 1 185 ? 8.071 2.854 -32.369 1.00 96.38 185 GLU A CA 1
ATOM 1452 C C . GLU A 1 185 ? 9.081 3.874 -31.828 1.00 96.38 185 GLU A C 1
ATOM 1454 O O . GLU A 1 185 ? 8.802 5.079 -31.760 1.00 96.38 185 GLU A O 1
ATOM 1459 N N . VAL A 1 186 ? 10.246 3.385 -31.401 1.00 93.81 186 VAL A N 1
ATOM 1460 C CA . VAL A 1 186 ? 11.354 4.218 -30.906 1.00 93.81 186 VAL A CA 1
ATOM 1461 C C . VAL A 1 186 ? 12.500 4.239 -31.908 1.00 93.81 186 VAL A C 1
ATOM 1463 O O . VAL A 1 186 ? 13.104 5.289 -32.127 1.00 93.81 186 VAL A O 1
ATOM 1466 N N . THR A 1 187 ? 12.779 3.092 -32.519 1.00 92.50 187 THR A N 1
ATOM 1467 C CA . THR A 1 187 ? 13.656 2.925 -33.681 1.00 92.50 187 THR A CA 1
ATOM 1468 C C . THR A 1 187 ? 13.016 1.912 -34.630 1.00 92.50 187 THR A C 1
ATOM 1470 O O . THR A 1 187 ? 12.069 1.235 -34.239 1.00 92.50 187 THR A O 1
ATOM 1473 N N . GLU A 1 188 ? 13.568 1.761 -35.835 1.00 92.69 188 GLU A N 1
ATOM 1474 C CA . GLU A 1 188 ? 13.088 0.776 -36.822 1.00 92.69 188 GLU A CA 1
ATOM 1475 C C . GLU A 1 188 ? 13.083 -0.669 -36.273 1.00 92.69 188 GLU A C 1
ATOM 1477 O O . GLU A 1 188 ? 12.279 -1.487 -36.708 1.00 92.69 188 GLU A O 1
ATOM 1482 N N . ASP A 1 189 ? 13.928 -0.958 -35.274 1.00 93.88 189 ASP A N 1
ATOM 1483 C CA . ASP A 1 189 ? 14.105 -2.293 -34.686 1.00 93.88 189 ASP A CA 1
ATOM 1484 C C . ASP A 1 189 ? 13.615 -2.410 -33.229 1.00 93.88 189 ASP A C 1
ATOM 1486 O O . ASP A 1 189 ? 13.773 -3.467 -32.608 1.00 93.88 189 ASP A O 1
ATOM 1490 N N . VAL A 1 190 ? 13.070 -1.337 -32.637 1.00 93.56 190 VAL A N 1
ATOM 1491 C CA . VAL A 1 190 ? 12.656 -1.317 -31.223 1.00 93.56 190 VAL A CA 1
ATOM 1492 C C . VAL A 1 190 ? 11.317 -0.611 -31.035 1.00 93.56 190 VAL A C 1
ATOM 1494 O O . VAL A 1 190 ? 11.188 0.599 -31.256 1.00 93.56 190 VAL A O 1
ATOM 1497 N N . MET A 1 191 ? 10.357 -1.356 -30.489 1.00 96.25 191 MET A N 1
ATOM 1498 C CA . MET A 1 191 ? 9.051 -0.857 -30.061 1.00 96.25 191 MET A CA 1
ATOM 1499 C C . MET A 1 191 ? 8.953 -0.869 -28.534 1.00 96.25 191 MET A C 1
ATOM 1501 O O . MET A 1 191 ? 9.548 -1.707 -27.853 1.00 96.25 191 MET A O 1
ATOM 1505 N N . VAL A 1 192 ? 8.185 0.063 -27.977 1.00 95.25 192 VAL A N 1
ATOM 1506 C CA . VAL A 1 192 ? 7.942 0.163 -26.535 1.00 95.25 192 VAL A CA 1
ATOM 1507 C C . VAL A 1 192 ? 6.453 0.124 -26.260 1.00 95.25 192 VAL A C 1
ATOM 1509 O O . VAL A 1 192 ? 5.702 0.960 -26.760 1.00 95.25 192 VAL A O 1
ATOM 1512 N N . ASP A 1 193 ? 6.054 -0.806 -25.402 1.00 94.88 193 ASP A N 1
ATOM 1513 C CA . ASP A 1 193 ? 4.704 -0.881 -24.864 1.00 94.88 193 ASP A CA 1
ATOM 1514 C C . ASP A 1 193 ? 4.566 0.058 -23.672 1.00 94.88 193 ASP A C 1
ATOM 1516 O O . ASP A 1 193 ? 5.369 0.020 -22.733 1.00 94.88 193 ASP A O 1
ATOM 1520 N N . LEU A 1 194 ? 3.515 0.867 -23.688 1.00 88.94 194 LEU A N 1
ATOM 1521 C CA . LEU A 1 194 ? 3.202 1.890 -22.705 1.00 88.94 194 LEU A CA 1
ATOM 1522 C C . LEU A 1 194 ? 1.876 1.583 -22.009 1.00 88.94 194 LEU A C 1
ATOM 1524 O O . LEU A 1 194 ? 0.916 1.111 -22.625 1.00 88.94 194 LEU A O 1
ATOM 1528 N N . ASP A 1 195 ? 1.811 1.891 -20.718 1.00 85.88 195 ASP A N 1
ATOM 1529 C CA . ASP A 1 195 ? 0.553 1.912 -19.973 1.00 85.88 195 ASP A CA 1
ATOM 1530 C C . ASP A 1 195 ? -0.235 3.219 -20.193 1.00 85.88 195 ASP A C 1
ATOM 1532 O O . ASP A 1 195 ? 0.182 4.129 -20.912 1.00 85.88 195 ASP A O 1
ATOM 1536 N N . MET A 1 196 ? -1.381 3.346 -19.515 1.00 78.69 196 MET A N 1
ATOM 1537 C CA . MET A 1 196 ? -2.231 4.548 -19.567 1.00 78.69 196 MET A CA 1
ATOM 1538 C C . MET A 1 196 ? -1.539 5.846 -19.111 1.00 78.69 196 MET A C 1
ATOM 1540 O O . MET A 1 196 ? -2.076 6.929 -19.334 1.00 78.69 196 MET A O 1
ATOM 1544 N N . ASN A 1 197 ? -0.391 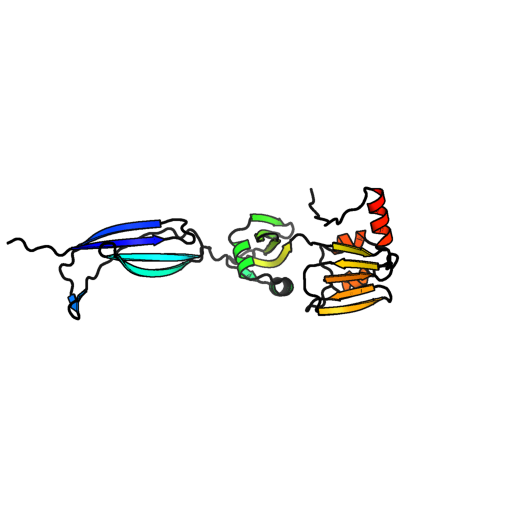5.749 -18.435 1.00 77.12 197 ASN A N 1
ATOM 1545 C CA . ASN A 1 197 ? 0.383 6.880 -17.932 1.00 77.12 197 ASN A CA 1
ATOM 1546 C C . ASN A 1 197 ? 1.602 7.191 -18.816 1.00 77.12 197 ASN A C 1
ATOM 1548 O O . ASN A 1 197 ? 2.376 8.087 -18.474 1.00 77.12 197 ASN A O 1
ATOM 1552 N N . GLY A 1 198 ? 1.798 6.463 -19.922 1.00 82.44 198 GLY A N 1
ATOM 1553 C CA . GLY A 1 198 ? 2.972 6.599 -20.783 1.00 82.44 198 GLY A CA 1
ATOM 1554 C C . GLY A 1 198 ? 4.248 5.988 -20.192 1.00 82.44 198 GLY A C 1
ATOM 1555 O O . GLY A 1 198 ? 5.348 6.390 -20.574 1.00 82.44 198 GLY A O 1
ATOM 1556 N N . ILE A 1 199 ? 4.126 5.056 -19.241 1.00 84.44 199 ILE A N 1
ATOM 1557 C CA . ILE A 1 199 ? 5.259 4.343 -18.637 1.00 84.44 199 ILE A CA 1
ATOM 1558 C C . ILE A 1 199 ? 5.530 3.065 -19.430 1.00 84.44 199 ILE A C 1
ATOM 1560 O O . ILE A 1 199 ? 4.607 2.305 -19.708 1.00 84.44 199 ILE A O 1
ATOM 1564 N N . ALA A 1 200 ? 6.801 2.793 -19.736 1.00 89.19 200 ALA A N 1
ATOM 1565 C CA . ALA A 1 200 ? 7.220 1.564 -20.402 1.00 89.19 200 ALA A CA 1
ATOM 1566 C C . ALA A 1 200 ? 6.934 0.318 -19.547 1.00 89.19 200 ALA A C 1
ATOM 1568 O O . ALA A 1 200 ? 7.478 0.153 -18.449 1.00 89.19 200 ALA A O 1
ATOM 1569 N N . VAL A 1 201 ? 6.124 -0.589 -20.091 1.00 89.12 201 VAL A N 1
ATOM 1570 C CA . VAL A 1 201 ? 5.745 -1.876 -19.485 1.00 89.12 201 VAL A CA 1
ATOM 1571 C C . VAL A 1 201 ? 6.300 -3.077 -20.251 1.00 89.12 201 VAL A C 1
ATOM 1573 O O . VAL A 1 201 ? 6.425 -4.161 -19.676 1.00 89.12 201 VAL A O 1
ATOM 1576 N N . GLY A 1 202 ? 6.720 -2.872 -21.500 1.00 91.31 202 GLY A N 1
ATOM 1577 C CA . GLY A 1 202 ? 7.334 -3.874 -22.366 1.00 91.31 202 GLY A CA 1
ATOM 1578 C C . GLY A 1 202 ? 8.243 -3.231 -23.414 1.00 91.31 202 GLY A C 1
ATOM 1579 O O . GLY A 1 202 ? 8.087 -2.055 -23.741 1.00 91.31 202 GLY A O 1
ATOM 1580 N N . VAL A 1 203 ? 9.220 -3.988 -23.908 1.00 93.50 203 VAL A N 1
ATOM 1581 C CA . VAL A 1 203 ? 10.078 -3.599 -25.036 1.00 93.50 203 VAL A CA 1
ATOM 1582 C C . VAL A 1 203 ? 10.121 -4.761 -26.017 1.00 93.50 203 VAL A C 1
ATOM 1584 O O . VAL A 1 203 ? 10.548 -5.856 -25.648 1.00 93.50 203 VAL A O 1
ATOM 1587 N N . GLU A 1 204 ? 9.690 -4.519 -27.248 1.00 94.44 204 GLU A N 1
ATOM 1588 C CA . GLU A 1 204 ? 9.839 -5.452 -28.363 1.00 94.44 204 GLU A CA 1
ATOM 1589 C C . GLU A 1 204 ? 11.089 -5.073 -29.151 1.00 94.44 204 GLU A C 1
ATOM 1591 O O . GLU A 1 204 ? 11.316 -3.907 -29.475 1.00 94.44 204 GLU A O 1
ATOM 1596 N N . VAL A 1 205 ? 11.914 -6.070 -29.437 1.00 93.88 205 VAL A N 1
ATOM 1597 C CA . VAL A 1 205 ? 13.156 -5.938 -30.186 1.00 93.88 205 VAL A CA 1
ATOM 1598 C C . VAL A 1 205 ? 13.040 -6.838 -31.410 1.00 93.88 205 VAL A C 1
ATOM 1600 O O . VAL A 1 205 ? 12.879 -8.048 -31.258 1.00 93.88 205 VAL A O 1
ATOM 1603 N N . LEU A 1 206 ? 13.097 -6.249 -32.604 1.00 92.50 206 LEU A N 1
ATOM 1604 C CA . LEU A 1 206 ? 12.871 -6.936 -33.883 1.00 92.50 206 LEU A CA 1
ATOM 1605 C C . LEU A 1 206 ? 14.147 -7.551 -34.490 1.00 92.50 206 LEU A C 1
ATOM 1607 O O . LEU A 1 206 ? 14.056 -8.252 -35.491 1.00 92.50 206 LEU A O 1
ATOM 1611 N N . GLY A 1 207 ? 15.308 -7.293 -33.879 1.00 89.75 207 GLY A N 1
ATOM 1612 C CA . GLY A 1 207 ? 16.611 -7.881 -34.209 1.00 89.75 207 GLY A CA 1
ATOM 1613 C C . GLY A 1 207 ? 17.431 -8.091 -32.933 1.00 89.75 207 GLY A C 1
ATOM 1614 O O . GLY A 1 207 ? 17.631 -7.131 -32.188 1.00 89.75 207 GLY A O 1
ATOM 1615 N N . LEU A 1 208 ? 17.943 -9.291 -32.630 1.00 88.38 208 LEU A N 1
ATOM 1616 C CA . LEU A 1 208 ? 18.621 -9.537 -31.339 1.00 88.38 208 LEU A CA 1
ATOM 1617 C C . LEU A 1 208 ? 19.899 -8.713 -31.136 1.00 88.38 208 LEU A C 1
ATOM 1619 O O . LEU A 1 208 ? 20.316 -8.508 -29.988 1.00 88.38 208 LEU A O 1
ATOM 1623 N N . ASP A 1 209 ? 20.500 -8.240 -32.226 1.00 89.19 209 ASP A N 1
ATOM 1624 C CA . ASP A 1 209 ? 21.664 -7.352 -32.239 1.00 89.19 209 ASP A CA 1
ATOM 1625 C C . ASP A 1 209 ? 21.304 -5.855 -32.231 1.00 89.19 209 ASP A C 1
ATOM 1627 O O . ASP A 1 209 ? 22.207 -5.020 -32.167 1.00 89.19 209 ASP A O 1
ATOM 1631 N N . ALA A 1 210 ? 20.015 -5.499 -32.243 1.00 88.94 210 ALA A N 1
ATOM 1632 C CA . ALA A 1 210 ? 19.573 -4.110 -32.213 1.00 88.94 210 ALA A CA 1
ATOM 1633 C C . ALA A 1 210 ? 20.050 -3.386 -30.944 1.00 88.94 210 ALA A C 1
ATOM 1635 O O . ALA A 1 210 ? 19.996 -3.909 -29.823 1.00 88.94 210 ALA A O 1
ATOM 1636 N N . ASP A 1 211 ? 20.493 -2.143 -31.129 1.00 88.56 211 ASP A N 1
ATOM 1637 C CA . ASP A 1 211 ? 20.931 -1.283 -30.038 1.00 88.56 211 ASP A CA 1
ATOM 1638 C C . ASP A 1 211 ? 19.728 -0.821 -29.213 1.00 88.56 211 ASP A C 1
ATOM 1640 O O . ASP A 1 211 ? 18.879 -0.056 -29.674 1.00 88.56 211 ASP A O 1
ATOM 1644 N N . ILE A 1 212 ? 19.681 -1.228 -27.944 1.00 86.50 212 ILE A N 1
ATOM 1645 C CA . ILE A 1 212 ? 18.601 -0.812 -27.046 1.00 86.50 212 ILE A CA 1
ATOM 1646 C C . ILE A 1 212 ? 18.766 0.687 -26.722 1.00 86.50 212 ILE A C 1
ATOM 1648 O O . ILE A 1 212 ? 19.777 1.064 -26.104 1.00 86.50 212 ILE A O 1
ATOM 1652 N N . PRO A 1 213 ? 17.772 1.553 -27.031 1.00 87.56 213 PRO A N 1
ATOM 1653 C CA . PRO A 1 213 ? 17.846 3.004 -26.842 1.00 87.56 213 PRO A CA 1
ATOM 1654 C C . PRO A 1 213 ? 17.656 3.394 -25.365 1.00 87.56 213 PRO A C 1
ATOM 1656 O O . PRO A 1 213 ? 16.716 4.083 -24.973 1.00 87.56 213 PRO A O 1
ATOM 1659 N N . TYR A 1 214 ? 18.581 2.953 -24.511 1.00 85.00 214 TYR A N 1
ATOM 1660 C CA . TYR A 1 214 ? 18.508 3.043 -23.051 1.00 85.00 214 TYR A CA 1
ATOM 1661 C C . TYR A 1 214 ? 18.234 4.451 -22.528 1.00 85.00 214 TYR A C 1
ATOM 1663 O O . TYR A 1 214 ? 17.451 4.612 -21.594 1.00 85.00 214 TYR A O 1
ATOM 1671 N N . THR A 1 215 ? 18.887 5.467 -23.101 1.00 84.19 215 THR A N 1
ATOM 1672 C CA . THR A 1 215 ? 18.689 6.855 -22.669 1.00 84.19 215 THR A CA 1
ATOM 1673 C C . THR A 1 215 ? 17.235 7.253 -22.878 1.00 84.19 215 THR A C 1
ATOM 1675 O O . THR A 1 215 ? 16.597 7.667 -21.918 1.00 84.19 215 THR A O 1
ATOM 1678 N N . THR A 1 216 ? 16.694 7.021 -24.076 1.00 84.94 216 THR A N 1
ATOM 1679 C CA . THR A 1 216 ? 15.300 7.310 -24.430 1.00 84.94 216 THR A CA 1
ATOM 1680 C C . THR A 1 216 ? 14.320 6.540 -23.546 1.00 84.94 216 THR A C 1
ATOM 1682 O O . THR A 1 216 ? 13.411 7.141 -22.979 1.00 84.94 216 THR A O 1
ATOM 1685 N N . LEU A 1 217 ? 14.552 5.241 -23.322 1.00 84.44 217 LEU A N 1
ATOM 1686 C CA . LEU A 1 217 ? 13.742 4.426 -22.405 1.00 84.44 217 LEU A CA 1
ATOM 1687 C C . LEU A 1 217 ? 13.699 5.017 -20.985 1.00 84.44 217 LEU A C 1
ATOM 1689 O O . LEU A 1 217 ? 12.640 5.089 -20.364 1.00 84.44 217 LEU A O 1
ATOM 1693 N N . CYS A 1 218 ? 14.838 5.480 -20.469 1.00 79.62 218 CYS A N 1
ATOM 1694 C CA . CYS A 1 218 ? 14.912 6.039 -19.120 1.00 79.62 218 CYS A CA 1
ATOM 1695 C C . CYS A 1 218 ? 14.336 7.459 -19.018 1.00 79.62 218 CYS A C 1
ATOM 1697 O O . CYS A 1 218 ? 13.751 7.795 -17.990 1.00 79.62 218 CYS A O 1
ATOM 1699 N N . THR A 1 219 ? 14.545 8.309 -20.029 1.00 77.56 219 THR A N 1
ATOM 1700 C CA . THR A 1 219 ? 14.203 9.739 -19.953 1.00 77.56 219 THR A CA 1
ATOM 1701 C C . THR A 1 219 ? 12.823 10.069 -20.498 1.00 77.56 219 THR A C 1
ATOM 1703 O O . THR A 1 219 ? 12.190 10.986 -19.989 1.00 77.56 219 THR A O 1
ATOM 1706 N N . GLU A 1 220 ? 12.369 9.365 -21.534 1.00 82.81 220 GLU A N 1
ATOM 1707 C CA . GLU A 1 220 ? 11.101 9.653 -22.211 1.00 82.81 220 GLU A CA 1
ATOM 1708 C C . GLU A 1 220 ? 9.988 8.711 -21.744 1.00 82.81 220 GLU A C 1
ATOM 1710 O O . GLU A 1 220 ? 8.907 9.169 -21.384 1.00 82.81 220 GLU A O 1
ATOM 1715 N N . PHE A 1 221 ? 10.274 7.409 -21.646 1.00 83.88 221 PHE A N 1
ATOM 1716 C CA . PHE A 1 221 ? 9.274 6.385 -21.307 1.00 83.88 221 PHE A CA 1
ATOM 1717 C C . PHE A 1 221 ? 9.299 5.936 -19.840 1.00 83.88 221 PHE A C 1
ATOM 1719 O O . PHE A 1 221 ? 8.602 5.002 -19.456 1.00 83.88 221 PHE A O 1
ATOM 1726 N N . HIS A 1 222 ? 10.087 6.615 -19.002 1.00 75.44 222 HIS A N 1
ATOM 1727 C CA . HIS A 1 222 ? 10.027 6.518 -17.541 1.00 75.44 222 HIS A CA 1
ATOM 1728 C C . HIS A 1 222 ? 10.059 5.084 -16.984 1.00 75.44 222 HIS A C 1
ATOM 1730 O O . HIS A 1 222 ? 9.255 4.711 -16.129 1.00 75.44 222 HIS A O 1
ATOM 1736 N N . VAL A 1 223 ? 11.029 4.281 -17.425 1.00 74.56 223 VAL A N 1
ATOM 1737 C CA . VAL A 1 223 ? 11.246 2.926 -16.898 1.00 74.56 223 VAL A CA 1
ATOM 1738 C C . VAL A 1 223 ? 11.460 2.938 -15.372 1.00 74.56 223 VAL A C 1
ATOM 1740 O O . VAL A 1 223 ? 12.205 3.761 -14.831 1.00 74.56 223 VAL A O 1
ATOM 1743 N N . HIS A 1 224 ? 10.830 1.997 -14.659 1.00 68.56 224 HIS A N 1
ATOM 1744 C CA . HIS A 1 224 ? 10.950 1.885 -13.201 1.00 68.56 224 HIS A CA 1
ATOM 1745 C C . HIS A 1 224 ? 12.417 1.715 -12.767 1.00 68.56 224 HIS A C 1
ATOM 1747 O O . HIS A 1 224 ? 13.170 0.966 -13.384 1.00 68.56 224 HIS A O 1
ATOM 1753 N N . SER A 1 225 ? 12.838 2.358 -11.673 1.00 64.75 225 SER A N 1
ATOM 1754 C CA . SER A 1 225 ? 14.253 2.383 -11.249 1.00 64.75 225 SER A CA 1
ATOM 1755 C C . SER A 1 225 ? 14.871 0.996 -11.054 1.00 64.75 225 SER A C 1
ATOM 1757 O O . SER A 1 225 ? 16.048 0.802 -11.331 1.00 64.75 225 SER A O 1
ATOM 1759 N N . ASP A 1 226 ? 14.066 0.031 -10.618 1.00 61.75 226 ASP A N 1
ATOM 1760 C CA . ASP A 1 226 ? 14.490 -1.358 -10.407 1.00 61.75 226 ASP A CA 1
ATOM 1761 C C . ASP A 1 226 ? 14.715 -2.124 -11.732 1.00 61.75 226 ASP A C 1
ATOM 1763 O O . ASP A 1 226 ? 15.424 -3.125 -11.762 1.00 61.75 226 ASP A O 1
ATOM 1767 N N . VAL A 1 227 ? 14.144 -1.639 -12.840 1.00 69.56 227 VAL A N 1
ATOM 1768 C CA . VAL A 1 227 ? 14.298 -2.180 -14.203 1.00 69.56 227 VAL A CA 1
ATOM 1769 C C . VAL A 1 227 ? 15.518 -1.569 -14.904 1.00 69.56 227 VAL A C 1
ATOM 1771 O O . VAL A 1 227 ? 16.175 -2.233 -15.705 1.00 69.56 227 VAL A O 1
ATOM 1774 N N . VAL A 1 228 ? 15.869 -0.323 -14.571 1.00 71.44 228 VAL A N 1
ATOM 1775 C CA . VAL A 1 228 ? 16.999 0.414 -15.166 1.00 71.44 228 VAL A CA 1
ATOM 1776 C C . VAL A 1 228 ? 18.323 -0.348 -15.031 1.00 71.44 228 VAL A C 1
ATOM 1778 O O . VAL A 1 228 ? 19.099 -0.421 -15.986 1.00 71.44 228 VAL A O 1
ATOM 1781 N N . ASP A 1 229 ? 18.583 -0.955 -13.872 1.00 66.81 229 ASP A N 1
ATOM 1782 C CA . ASP A 1 229 ? 19.813 -1.724 -13.646 1.00 66.81 229 ASP A CA 1
ATOM 1783 C C . ASP A 1 229 ? 19.862 -3.021 -14.467 1.00 66.81 229 ASP A C 1
ATOM 1785 O O . ASP A 1 229 ? 20.950 -3.450 -14.857 1.00 66.81 229 ASP A O 1
ATOM 1789 N N . LEU A 1 230 ? 18.710 -3.625 -14.775 1.00 69.19 230 LEU A N 1
ATOM 1790 C CA . LEU A 1 230 ? 18.650 -4.780 -15.668 1.00 69.19 230 LEU A CA 1
ATOM 1791 C C . LEU A 1 230 ? 18.830 -4.360 -17.126 1.00 69.19 230 LEU A C 1
ATOM 1793 O O . LEU A 1 230 ? 19.632 -4.972 -17.824 1.00 69.19 230 LEU A O 1
ATOM 1797 N N . LEU A 1 231 ? 18.166 -3.292 -17.580 1.00 73.81 231 LEU A N 1
ATOM 1798 C CA . LEU A 1 231 ? 18.387 -2.764 -18.930 1.00 73.81 231 LEU A CA 1
ATOM 1799 C C . LEU A 1 231 ? 19.866 -2.432 -19.153 1.00 73.81 231 LEU A C 1
ATOM 1801 O O . LEU A 1 231 ? 20.393 -2.697 -20.226 1.00 73.81 231 LEU A O 1
ATOM 1805 N N . ARG A 1 232 ? 20.580 -1.945 -18.127 1.00 78.31 232 ARG A N 1
ATOM 1806 C CA . ARG A 1 232 ? 22.035 -1.736 -18.200 1.00 78.31 232 ARG A CA 1
ATOM 1807 C C . ARG A 1 232 ? 22.821 -3.032 -18.448 1.00 78.31 232 ARG A C 1
ATOM 1809 O O . ARG A 1 232 ? 23.854 -2.962 -19.101 1.00 78.31 232 ARG A O 1
ATOM 1816 N N . GLN A 1 233 ? 22.356 -4.178 -17.947 1.00 75.19 233 GLN A N 1
ATOM 1817 C CA . GLN A 1 233 ? 22.982 -5.487 -18.184 1.00 75.19 233 GLN A CA 1
ATOM 1818 C C . GLN A 1 233 ? 22.652 -6.062 -19.563 1.00 75.19 233 GLN A C 1
ATOM 1820 O O . GLN A 1 233 ? 23.476 -6.780 -20.115 1.00 75.19 233 GLN A O 1
ATOM 1825 N N . ILE A 1 234 ? 21.461 -5.769 -20.097 1.00 76.19 234 ILE A N 1
ATOM 1826 C CA . ILE A 1 234 ? 21.041 -6.238 -21.426 1.00 76.19 234 ILE A CA 1
ATOM 1827 C C . ILE A 1 234 ? 21.775 -5.462 -22.531 1.00 76.19 234 ILE A C 1
ATOM 1829 O O . ILE A 1 234 ? 21.927 -5.951 -23.638 1.00 76.19 234 ILE A O 1
ATOM 1833 N N . ARG A 1 235 ? 22.287 -4.262 -22.241 1.00 78.12 235 ARG A N 1
ATOM 1834 C CA . ARG A 1 235 ? 23.048 -3.477 -23.218 1.00 78.12 235 ARG A CA 1
ATOM 1835 C C . ARG A 1 235 ? 24.367 -4.147 -23.651 1.00 78.12 235 ARG A C 1
ATOM 1837 O O . ARG A 1 235 ? 25.039 -4.758 -22.821 1.00 78.12 235 ARG A O 1
ATOM 1844 N N . PRO A 1 236 ? 24.809 -3.906 -24.902 1.00 77.62 236 PRO A N 1
ATOM 1845 C CA . PRO A 1 236 ? 24.152 -3.052 -25.903 1.00 77.62 236 PRO A CA 1
ATOM 1846 C C . PRO A 1 236 ? 22.924 -3.706 -26.557 1.00 77.62 236 PRO A C 1
ATOM 1848 O O . PRO A 1 236 ? 21.965 -2.991 -26.836 1.00 77.62 236 PRO A O 1
ATOM 1851 N N . SER A 1 237 ? 22.917 -5.038 -26.670 1.00 82.19 237 SER A N 1
ATOM 1852 C CA . SER A 1 237 ? 21.905 -5.828 -27.374 1.00 82.19 237 SER A CA 1
ATOM 1853 C C . SER A 1 237 ? 21.530 -7.113 -26.621 1.00 82.19 237 SER A C 1
ATOM 1855 O O . SER A 1 237 ? 22.307 -7.651 -25.820 1.00 82.19 237 SER A O 1
ATOM 1857 N N . VAL A 1 238 ? 20.345 -7.656 -26.915 1.00 80.62 238 VAL A N 1
ATOM 1858 C CA . VAL A 1 238 ? 19.835 -8.883 -26.275 1.00 80.62 238 VAL A CA 1
ATOM 1859 C C . VAL A 1 238 ? 20.743 -10.084 -26.565 1.00 80.62 238 VAL A C 1
ATOM 1861 O O . VAL A 1 238 ? 21.030 -10.872 -25.659 1.00 80.62 238 VAL A O 1
ATOM 1864 N N . SER A 1 239 ? 21.260 -10.184 -27.790 1.00 79.75 239 SER A N 1
ATOM 1865 C CA . SER A 1 239 ? 22.218 -11.205 -28.235 1.00 79.75 239 SER A CA 1
ATOM 1866 C C . SER A 1 239 ? 23.465 -11.276 -27.340 1.00 79.75 239 SER A C 1
ATOM 1868 O O . SER A 1 239 ? 23.853 -12.357 -26.873 1.00 79.75 239 SER A O 1
ATOM 1870 N N . GLY A 1 240 ? 24.048 -10.120 -26.994 1.00 71.88 240 GLY A N 1
ATOM 1871 C CA . GLY A 1 240 ? 25.213 -10.043 -26.108 1.00 71.88 240 GLY A CA 1
ATOM 1872 C C . GLY A 1 240 ? 24.920 -10.572 -24.701 1.00 71.88 240 GLY A C 1
ATOM 1873 O O . GLY A 1 240 ? 25.705 -11.340 -24.136 1.00 71.88 240 GLY A O 1
ATOM 1874 N N . PHE A 1 241 ? 23.754 -10.229 -24.152 1.00 77.50 241 PHE A N 1
ATOM 1875 C CA . PHE A 1 241 ? 23.316 -10.681 -22.831 1.00 77.50 241 PHE A CA 1
ATOM 1876 C C . PHE A 1 241 ? 23.029 -12.189 -22.774 1.00 77.50 241 PHE A C 1
ATOM 1878 O O . PHE A 1 241 ? 23.450 -12.871 -21.832 1.00 77.50 241 PHE A O 1
ATOM 1885 N N . VAL A 1 242 ? 22.345 -12.730 -23.786 1.00 73.38 242 VAL A N 1
ATOM 1886 C CA . VAL A 1 242 ? 22.022 -14.164 -23.880 1.00 73.38 242 VAL A CA 1
ATOM 1887 C C . VAL A 1 242 ? 23.290 -15.002 -24.064 1.00 73.38 242 VAL A C 1
ATOM 1889 O O . VAL A 1 242 ? 23.436 -16.044 -23.414 1.00 73.38 242 VAL A O 1
ATOM 1892 N N . SER A 1 243 ? 24.240 -14.529 -24.873 1.00 66.94 243 SER A N 1
ATOM 1893 C CA . SER A 1 243 ? 25.528 -15.197 -25.103 1.00 66.94 243 SER A CA 1
ATOM 1894 C C . SER A 1 243 ? 26.369 -15.291 -23.824 1.00 66.94 243 SER A C 1
ATOM 1896 O O . SER A 1 243 ? 26.904 -16.355 -23.504 1.00 66.94 243 SER A O 1
ATOM 1898 N N . LEU A 1 244 ? 26.417 -14.212 -23.030 1.00 60.78 244 LEU A N 1
ATOM 1899 C CA . LEU A 1 244 ? 27.112 -14.176 -21.736 1.00 60.78 244 LEU A CA 1
ATOM 1900 C C . LEU A 1 244 ? 26.511 -15.146 -20.709 1.00 60.78 244 LEU A C 1
ATOM 1902 O O . LEU A 1 244 ? 27.246 -15.742 -19.922 1.00 60.78 244 LEU A O 1
ATOM 1906 N N . ARG A 1 245 ? 25.185 -15.330 -20.711 1.00 58.88 245 ARG A N 1
ATOM 1907 C CA . ARG A 1 245 ? 24.516 -16.253 -19.779 1.00 58.88 245 ARG A CA 1
ATOM 1908 C C . ARG A 1 245 ? 24.590 -17.711 -20.225 1.00 58.88 245 ARG A C 1
ATOM 1910 O O . ARG A 1 245 ? 24.813 -18.577 -19.381 1.00 58.88 245 ARG A O 1
ATOM 1917 N N . SER A 1 246 ? 24.505 -17.982 -21.525 1.00 52.25 246 SER A N 1
ATOM 1918 C CA . SER A 1 246 ? 24.593 -19.342 -22.082 1.00 52.25 246 SER A CA 1
ATOM 1919 C C . SER A 1 246 ? 25.969 -19.984 -21.866 1.00 52.25 246 SER A C 1
ATOM 1921 O O . SER A 1 246 ? 26.058 -21.195 -21.674 1.00 52.25 246 SER A O 1
ATOM 1923 N N . ALA A 1 247 ? 27.036 -19.181 -21.776 1.00 45.88 247 ALA A N 1
ATOM 1924 C CA . ALA A 1 247 ? 28.371 -19.648 -21.392 1.00 45.88 247 ALA A CA 1
ATOM 1925 C C . ALA A 1 247 ? 28.479 -20.117 -19.920 1.00 45.88 247 ALA A C 1
ATOM 1927 O O . ALA A 1 247 ? 29.479 -20.727 -19.547 1.00 45.88 247 ALA A O 1
ATOM 1928 N N . SER A 1 248 ? 27.460 -19.859 -19.086 1.00 41.97 248 SER A N 1
ATOM 1929 C CA . SER A 1 248 ? 27.446 -20.196 -17.651 1.00 41.97 248 SER A CA 1
ATOM 1930 C C . SER A 1 248 ? 26.417 -21.258 -17.229 1.00 41.97 248 SER A C 1
ATOM 1932 O O . SER A 1 248 ? 26.381 -21.625 -16.057 1.00 41.97 248 SER A O 1
ATOM 1934 N N . GLY A 1 249 ? 25.632 -21.822 -18.152 1.00 30.89 249 GLY A N 1
ATOM 1935 C CA . GLY A 1 249 ? 24.728 -22.940 -17.850 1.00 30.89 249 GLY A CA 1
ATOM 1936 C C . GLY A 1 249 ? 23.501 -22.971 -18.757 1.00 30.89 249 GLY A C 1
ATOM 1937 O O . GLY A 1 249 ? 22.813 -21.966 -18.909 1.00 30.89 249 GLY A O 1
ATOM 1938 N N . GLY A 1 250 ? 23.253 -24.130 -19.372 1.00 30.95 250 GLY A N 1
ATOM 1939 C CA . GLY A 1 250 ? 22.227 -24.342 -20.392 1.00 30.95 250 GLY A CA 1
ATOM 1940 C C . GLY A 1 250 ? 20.783 -24.086 -19.942 1.00 30.95 250 GLY A C 1
ATOM 1941 O O . GLY A 1 250 ? 20.427 -24.290 -18.786 1.00 30.95 250 GLY A O 1
ATOM 1942 N N . THR A 1 251 ? 19.994 -23.645 -20.925 1.00 39.91 251 THR A N 1
ATOM 1943 C CA . THR A 1 251 ? 18.529 -23.521 -21.033 1.00 39.91 251 THR A CA 1
ATOM 1944 C C . THR A 1 251 ? 17.741 -23.376 -19.730 1.00 39.91 251 THR A C 1
ATOM 1946 O O . THR A 1 251 ? 17.534 -24.338 -18.994 1.00 39.91 251 THR A O 1
ATOM 1949 N N . SER A 1 252 ? 17.169 -22.194 -19.490 1.00 33.72 252 SER A N 1
ATOM 1950 C CA . SER A 1 252 ? 16.098 -22.019 -18.501 1.00 33.72 252 SER A CA 1
ATOM 1951 C C . SER A 1 252 ? 15.202 -20.834 -18.854 1.00 33.72 252 SER A C 1
ATOM 1953 O O . SER A 1 252 ? 15.697 -19.736 -19.102 1.00 33.72 252 SER A O 1
ATOM 1955 N N . MET A 1 253 ? 13.880 -21.041 -18.791 1.00 36.81 253 MET A N 1
ATOM 1956 C CA . MET A 1 253 ? 12.944 -19.967 -18.449 1.00 36.81 253 MET A CA 1
ATOM 1957 C C . MET A 1 253 ? 13.358 -19.458 -17.070 1.00 36.81 253 MET A C 1
ATOM 1959 O O . MET A 1 253 ? 13.093 -20.116 -16.066 1.00 36.81 253 MET A O 1
ATOM 1963 N N . ASN A 1 254 ? 14.102 -18.357 -17.026 1.00 39.41 254 ASN A N 1
ATOM 1964 C CA . ASN A 1 254 ? 14.707 -17.886 -15.792 1.00 39.41 254 ASN A CA 1
ATOM 1965 C C . ASN A 1 254 ? 14.095 -16.540 -15.418 1.00 39.41 254 ASN A C 1
ATOM 1967 O O . ASN A 1 254 ? 14.436 -15.515 -16.002 1.00 39.41 254 ASN A O 1
ATOM 1971 N N . THR A 1 255 ? 13.185 -16.556 -14.448 1.00 36.78 255 THR A N 1
ATOM 1972 C CA . THR A 1 255 ? 12.698 -15.360 -13.758 1.00 36.78 255 THR A CA 1
ATOM 1973 C C . THR A 1 255 ? 13.844 -14.833 -12.888 1.00 36.78 255 THR A C 1
ATOM 1975 O O . THR A 1 255 ? 14.220 -15.500 -11.923 1.00 36.78 255 THR A O 1
ATOM 1978 N N . PRO A 1 256 ? 14.448 -13.669 -13.177 1.00 35.31 256 PRO A N 1
ATOM 1979 C CA . PRO A 1 256 ? 15.473 -13.116 -12.312 1.00 35.31 256 PRO A CA 1
ATOM 1980 C C . PRO A 1 256 ? 14.811 -12.539 -11.053 1.00 35.31 256 PRO A C 1
ATOM 1982 O O . PRO A 1 256 ? 14.363 -11.396 -11.036 1.00 35.31 256 PRO A O 1
ATOM 1985 N N . SER A 1 257 ? 14.762 -13.312 -9.968 1.00 33.50 257 SER A N 1
ATOM 1986 C CA . SER A 1 257 ? 14.511 -12.764 -8.635 1.00 33.50 257 SER A CA 1
ATOM 1987 C C . SER A 1 257 ? 15.805 -12.143 -8.105 1.00 33.50 257 SER A C 1
ATOM 1989 O O . SER A 1 257 ? 16.735 -12.853 -7.716 1.00 33.50 257 SER A O 1
ATOM 1991 N N . LEU A 1 258 ? 15.885 -10.812 -8.100 1.00 33.31 258 LEU A N 1
ATOM 1992 C CA . LEU A 1 258 ? 16.970 -10.070 -7.455 1.00 33.31 258 LEU A CA 1
ATOM 1993 C C . LEU A 1 258 ? 16.809 -10.130 -5.927 1.00 33.31 258 LEU A C 1
ATOM 1995 O O . LEU A 1 258 ? 16.284 -9.209 -5.303 1.00 33.31 258 LEU A O 1
ATOM 1999 N N . THR A 1 259 ? 17.284 -11.211 -5.312 1.00 27.20 259 THR A N 1
ATOM 2000 C CA . THR A 1 259 ? 17.500 -11.271 -3.861 1.00 27.20 259 THR A CA 1
ATOM 2001 C C . THR A 1 259 ? 18.931 -10.825 -3.591 1.00 27.20 259 THR A C 1
ATOM 2003 O O . THR A 1 259 ? 19.881 -11.489 -4.001 1.00 27.20 259 THR A O 1
ATOM 2006 N N . ARG A 1 260 ? 19.106 -9.670 -2.947 1.00 29.16 260 ARG A N 1
ATOM 2007 C CA . ARG A 1 260 ? 20.434 -9.168 -2.579 1.00 29.16 260 ARG A CA 1
ATOM 2008 C C . ARG A 1 260 ? 20.802 -9.666 -1.176 1.00 29.16 260 ARG A C 1
ATOM 2010 O O . ARG A 1 260 ? 19.955 -9.599 -0.286 1.00 29.16 260 ARG A O 1
ATOM 2017 N N . ALA A 1 261 ? 22.031 -10.173 -1.042 1.00 28.73 261 ALA A N 1
ATOM 2018 C CA . ALA A 1 261 ? 22.694 -10.518 0.218 1.00 28.73 261 ALA A CA 1
ATOM 2019 C C . ALA A 1 261 ? 22.855 -9.308 1.149 1.00 28.73 261 ALA A C 1
ATOM 2021 O O . ALA A 1 261 ? 22.961 -8.172 0.619 1.00 28.73 261 ALA A O 1
#

Sequence (261 aa):
MAEEVDHFDLGITARAPNGAWRIQVSGPIDAHGGRVYDGRRGVLFAAQLSVSLTATGLYTVDVAVDGEHVRALKFEVVTGENVRYRLTRHALERMMMRSVSEHAVAQTLESPDQQADTPKKSRLFQRRFGERELKVWVVWPSEREILVVESVAWRGPVSIAIAVDQDADAAYIRLSTETVVETREVTEDVMVDLDMNGIAVGVEVLGLDADIPYTTLCTEFHVHSDVVDLLRQIRPSVSGFVSLRSASGGTSMNTPSLTRA

pLDDT: mean 79.85, std 15.34, range [27.2, 96.38]

Radius of gyration: 30.79 Å; chains: 1; bounding box: 78×46×85 Å

Foldseek 3Di:
DDDDFDKKKKKKWKADPPRPDIDIDIDIDGLPPFDDDPNDGHDDDDDDDDDDNPDFAKMKIWMDINNHTDDIDIDTDDDFPQQAADEDPAAVVQCVVAVPDPVNVRCQVRDAPDWDQDPVQWIWTWHDDPQKIKIWIWHDDPPDSYTYTHHMDIDGFQQWFWDQDVVQQKIKTFRHPADFPDWADPDPFKIFTAHPVQAGGMIIGRHQQDADPLVCNCPPRPRDPVCSVVVVQCPRGVVVNVVVVCVPDDDDSDRDGPDDD

Secondary structure (DSSP, 8-state):
------EEEEEEEEE-GGGS-EEEEEEEEE-TTPEEETTEEE------------SSEEEEEEEEETTEEEEEEEEEE--S----EEE-HHHHHHHHHTT--HHHHHHHHHS-SEEEE-TTSEEEEEEEETTEEEEEEEE--TT-SSEEEEEEEEE-----EEEEETTTTEEEEE--SSPP-EEEEEETTEEEEE-TTS-EEEEEESSTT----HHHHHHTS---HHHHHHHHHH-S-HHHHHHHHHTTS------------